Protein AF-0000000080570170 (afdb_homodimer)

Radius of gyration: 19.27 Å; Cα contacts (8 Å, |Δi|>4): 371; chains: 2; bounding box: 50×51×36 Å

Solvent-accessible surface area (backbone atoms only — not comparable to full-atom values): 14318 Å² total; per-residue (Å²): 107,82,50,56,67,69,57,45,50,48,48,37,53,50,31,13,45,25,52,29,48,20,51,46,26,41,54,49,14,50,51,31,44,73,72,68,37,54,72,62,12,53,55,32,39,49,50,14,54,51,29,44,51,53,28,48,54,41,42,52,50,27,46,61,26,68,42,78,67,51,86,82,54,65,52,88,75,68,81,44,90,47,71,67,46,35,41,50,35,52,37,52,49,41,52,50,50,47,53,53,45,54,53,48,34,52,51,23,52,76,68,65,36,58,69,62,26,53,57,46,49,53,52,42,48,46,41,53,69,43,52,34,45,53,37,59,71,64,60,104,109,82,49,55,66,68,58,47,52,51,48,36,52,51,30,12,45,26,53,29,48,20,50,47,26,40,54,50,13,50,50,30,43,73,71,67,38,56,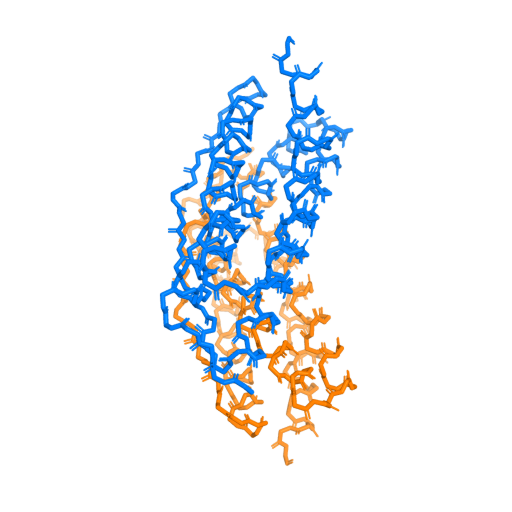71,62,13,53,55,32,40,50,50,13,53,50,29,45,51,53,27,48,53,42,41,49,52,28,44,62,26,70,42,79,68,52,85,82,53,64,50,88,74,67,82,44,92,47,74,67,46,34,39,50,34,52,37,53,49,41,53,50,49,48,53,53,44,53,54,45,34,51,52,23,54,76,68,67,36,57,69,62,26,52,57,46,49,54,52,44,48,47,43,53,69,44,54,33,44,53,36,59,72,62,61,106

Sequence (280 aa):
MKGDKKIIDILNDLLAGELSATDQYLIHGEMYADMGLSVISERILHESLHEREHARALIQRILFLEGKPNLAKRDALNIGKDVKSMLESDLALEYTVVKHLKKAIEACEQAQDFVSREMLLVQLDDTEMDHAYWLENNSAMKGDKKIIDILNDLLAGELSATDQYLIHGEMYADMGLSVISERILHESLHEREHARALIQRILFLEGKPNLAKRDALNIGKDVKSMLESDLALEYTVVKHLKKAIEACEQAQDFVSREMLLVQLDDTEMDHAYWLENNSA

Organism: Ricinus communis (NCBI:txid3988)

InterPro domains:
  IPR002024 Bacterioferritin [PIRSF002560] (1-138)
  IPR002024 Bacterioferritin [PR00601] (3-22)
  IPR002024 Bacterioferritin [PR00601] (23-43)
  IPR002024 Bacterioferritin [PR00601] (44-64)
  IPR002024 Bacterioferritin [PR00601] (65-85)
  IPR002024 Bacterioferritin [PR00601] (86-106)
  IPR002024 Bacterioferritin [PR00601] (107-127)
  IPR002024 Bacterioferritin [PR00601] (129-140)
  IPR002024 Bacterioferritin [TIGR00754] (1-138)
  IPR002024 Bacterioferritin [cd00907] (2-137)
  IPR008331 Ferritin/DPS domain [PF00210] (8-137)
  IPR009040 Ferritin-like diiron domain [PS50905] (1-140)
  IPR009078 Ferritin-like superfamily [SSF47240] (1-137)
  IPR012347 Ferritin-like [G3DSA:1.20.1260.10] (1-140)

Foldseek 3Di:
DADDPVLLVLLLVLLQLLLLLLVLLQVVLVVCVVVVNPVVSVLSNVVSVVSVVLNVVSCVVSVVNVHDRDPPHHDDHDHDDDPLSSLVSSLVSLVVSLVSLVVSLVVCVVVVVVVVNVSSVVVNCCSVVPRNVVSVVPSD/DADDPVLLVLLLVLLQLLLLLLVLLQVVLVVCVVVVNPVVSVLSNVVSVVSVVLNVLSCVVSVVNVHDRDPPHHDDHDHDDDPLSSLVSQLVSLVVSLVSLVVSLVVCVVVVVVVVNVSSVVVNCCSVVPRNVVSVVVSD

Structure (mmCIF, N/CA/C/O backbone):
data_AF-0000000080570170-model_v1
#
loop_
_entity.id
_entity.type
_entity.pdbx_description
1 polymer 'Bact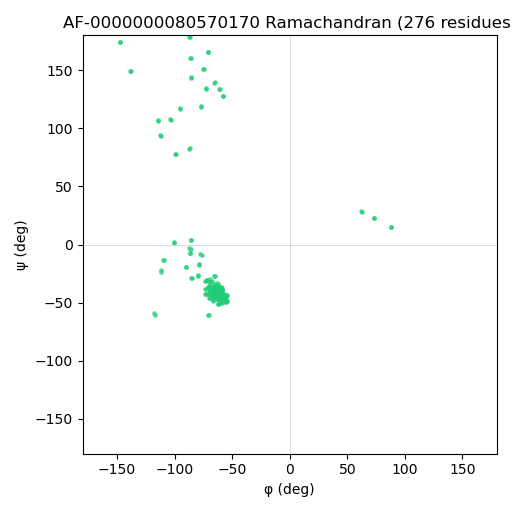erial ferritin'
#
loop_
_atom_site.group_PDB
_atom_site.id
_atom_site.type_symbol
_atom_site.label_atom_id
_atom_site.label_alt_id
_atom_site.label_comp_id
_atom_site.label_asym_id
_atom_site.label_entity_id
_atom_site.label_seq_id
_atom_site.pdbx_PDB_ins_code
_atom_site.Cartn_x
_atom_site.Cartn_y
_atom_site.Cartn_z
_atom_site.occupancy
_atom_site.B_iso_or_equiv
_atom_site.auth_seq_id
_atom_site.auth_comp_id
_atom_site.auth_asym_id
_atom_site.auth_atom_id
_atom_site.pdbx_PDB_model_num
ATOM 1 N N . MET A 1 1 ? 2.271 -25.75 -11.812 1 73.19 1 MET A N 1
ATOM 2 C CA . MET A 1 1 ? 3.576 -26.234 -11.359 1 73.19 1 MET A CA 1
ATOM 3 C C . MET A 1 1 ? 3.818 -25.844 -9.906 1 73.19 1 MET A C 1
ATOM 5 O O . MET A 1 1 ? 3.586 -24.688 -9.516 1 73.19 1 MET A O 1
ATOM 9 N N . LYS A 1 2 ? 4.062 -26.766 -9.039 1 86.5 2 LYS A N 1
ATOM 10 C CA . LYS A 1 2 ? 4.266 -26.516 -7.613 1 86.5 2 LYS A CA 1
ATOM 11 C C . LYS A 1 2 ? 5.66 -25.953 -7.352 1 86.5 2 LYS A C 1
ATOM 13 O O . LYS A 1 2 ? 6.66 -26.531 -7.766 1 86.5 2 LYS A O 1
ATOM 18 N N . GLY A 1 3 ? 5.613 -24.75 -6.812 1 87.25 3 GLY A N 1
ATOM 19 C CA . GLY A 1 3 ? 6.883 -24.094 -6.559 1 87.25 3 GLY A CA 1
ATOM 20 C C . GLY A 1 3 ? 7.621 -24.656 -5.363 1 87.25 3 GLY A C 1
ATOM 21 O O . GLY A 1 3 ? 7.023 -25.328 -4.523 1 87.25 3 GLY A O 1
ATOM 22 N N . ASP A 1 4 ? 8.898 -24.562 -5.414 1 94.12 4 ASP A N 1
ATOM 23 C CA . ASP A 1 4 ? 9.758 -24.875 -4.281 1 94.12 4 ASP A CA 1
ATOM 24 C C . ASP A 1 4 ? 9.406 -24.016 -3.068 1 94.12 4 ASP A C 1
ATOM 26 O O . ASP A 1 4 ? 9.32 -22.781 -3.174 1 94.12 4 ASP A O 1
ATOM 30 N N . LYS A 1 5 ? 9.188 -24.672 -1.948 1 96.19 5 LYS A N 1
ATOM 31 C CA . LYS A 1 5 ? 8.758 -23.984 -0.741 1 96.19 5 LYS A CA 1
ATOM 32 C C . LYS A 1 5 ? 9.773 -22.906 -0.327 1 96.19 5 LYS A C 1
ATOM 34 O O . LYS A 1 5 ? 9.391 -21.828 0.114 1 96.19 5 LYS A O 1
ATOM 39 N N . LYS A 1 6 ? 10.945 -23.266 -0.489 1 97.44 6 LYS A N 1
ATOM 40 C CA . LYS A 1 6 ? 12.008 -22.328 -0.118 1 97.44 6 LYS A CA 1
ATOM 41 C C . LYS A 1 6 ? 11.961 -21.078 -0.985 1 97.44 6 LYS A C 1
ATOM 43 O O . LYS A 1 6 ? 12.156 -19.969 -0.489 1 97.44 6 LYS A O 1
ATOM 48 N N . ILE A 1 7 ? 11.695 -21.25 -2.246 1 97.94 7 ILE A N 1
ATOM 49 C CA . ILE A 1 7 ? 11.617 -20.125 -3.172 1 97.94 7 ILE A CA 1
ATOM 50 C C . ILE A 1 7 ? 10.391 -19.281 -2.852 1 97.94 7 ILE A C 1
ATOM 52 O O . ILE A 1 7 ? 10.469 -18.047 -2.83 1 97.94 7 ILE A O 1
ATOM 56 N N . ILE A 1 8 ? 9.312 -19.922 -2.533 1 98.38 8 ILE A N 1
ATOM 57 C CA . ILE A 1 8 ? 8.086 -19.203 -2.197 1 98.38 8 ILE A CA 1
ATOM 58 C C . ILE A 1 8 ? 8.312 -18.359 -0.95 1 98.38 8 ILE A C 1
ATOM 60 O O . ILE A 1 8 ? 7.875 -17.203 -0.886 1 98.38 8 ILE A O 1
ATOM 64 N N . ASP A 1 9 ? 9.047 -18.922 -0.029 1 98.5 9 ASP A N 1
ATOM 65 C CA . ASP A 1 9 ? 9.359 -18.172 1.188 1 98.5 9 ASP A CA 1
ATOM 66 C C . ASP A 1 9 ? 10.227 -16.953 0.88 1 98.5 9 ASP A C 1
ATOM 68 O O . ASP A 1 9 ? 10.016 -15.875 1.433 1 98.5 9 ASP A O 1
ATOM 72 N N . ILE A 1 10 ? 11.156 -17.125 0.034 1 98.62 10 ILE A N 1
ATOM 73 C CA . ILE A 1 10 ? 12.055 -16.047 -0.369 1 98.62 10 ILE A CA 1
ATOM 74 C C . ILE A 1 10 ? 11.258 -14.953 -1.074 1 98.62 10 ILE A C 1
ATOM 76 O O . ILE A 1 10 ? 11.445 -13.766 -0.803 1 98.62 10 ILE A O 1
ATOM 80 N N . LEU A 1 11 ? 10.352 -15.328 -1.943 1 98.75 11 LEU A N 1
ATOM 81 C CA . LEU A 1 11 ? 9.523 -14.359 -2.656 1 98.75 11 LEU A CA 1
ATOM 82 C C . LEU A 1 11 ? 8.609 -13.609 -1.691 1 98.75 11 LEU A C 1
ATOM 84 O O . LEU A 1 11 ? 8.398 -12.398 -1.847 1 98.75 11 LEU A O 1
ATOM 88 N N . ASN A 1 12 ? 8.141 -14.297 -0.685 1 98.81 12 ASN A N 1
ATOM 89 C CA . ASN A 1 12 ? 7.305 -13.633 0.311 1 98.81 12 ASN A CA 1
ATOM 90 C C . ASN A 1 12 ? 8.109 -12.648 1.153 1 98.81 12 ASN A C 1
ATOM 92 O O . ASN A 1 12 ? 7.59 -11.609 1.564 1 98.81 12 ASN A O 1
ATOM 96 N N . ASP A 1 13 ? 9.375 -12.945 1.386 1 98.69 13 ASP A N 1
ATOM 97 C CA . ASP A 1 13 ? 10.242 -12 2.076 1 98.69 13 ASP A CA 1
ATOM 98 C C . ASP A 1 13 ? 10.453 -10.734 1.246 1 98.69 13 ASP A C 1
ATOM 100 O O . ASP A 1 13 ? 10.422 -9.625 1.779 1 98.69 13 ASP A O 1
ATOM 104 N N . LEU A 1 14 ? 10.633 -10.914 -0.006 1 98.81 14 LEU A N 1
ATOM 105 C CA . LEU A 1 14 ? 10.766 -9.766 -0.901 1 98.81 14 LEU A CA 1
ATOM 106 C C . LEU A 1 14 ? 9.469 -8.961 -0.949 1 98.81 14 LEU A C 1
ATOM 108 O O . LEU A 1 14 ? 9.5 -7.73 -0.987 1 98.81 14 LEU A O 1
ATOM 112 N N . LEU A 1 15 ? 8.328 -9.695 -0.957 1 98.81 15 LEU A N 1
ATOM 113 C CA . LEU A 1 15 ? 7.023 -9.039 -0.973 1 98.81 15 LEU A CA 1
ATOM 114 C C . LEU A 1 15 ? 6.855 -8.133 0.239 1 98.81 15 LEU A C 1
ATOM 116 O O . LEU A 1 15 ? 6.453 -6.973 0.1 1 98.81 15 LEU A O 1
ATOM 120 N N . ALA A 1 16 ? 7.25 -8.633 1.364 1 98.5 16 ALA A N 1
ATOM 121 C CA . ALA A 1 16 ? 7.184 -7.832 2.582 1 98.5 16 ALA A CA 1
ATOM 122 C C . ALA A 1 16 ? 8.031 -6.57 2.453 1 98.5 16 ALA A C 1
ATOM 124 O O . ALA A 1 16 ? 7.609 -5.484 2.857 1 98.5 16 ALA A O 1
ATOM 125 N N . GLY A 1 17 ? 9.172 -6.742 1.893 1 98.06 17 GLY A N 1
ATOM 126 C CA . GLY A 1 17 ? 10.055 -5.609 1.667 1 98.06 17 GLY A CA 1
ATOM 127 C C . GLY A 1 17 ? 9.461 -4.566 0.735 1 98.06 17 GLY A C 1
ATOM 128 O O . GLY A 1 17 ? 9.523 -3.369 1.013 1 98.06 17 GLY A O 1
ATOM 129 N N . GLU A 1 18 ? 8.875 -5.035 -0.332 1 98.69 18 GLU A N 1
ATOM 130 C CA . GLU A 1 18 ? 8.305 -4.113 -1.309 1 98.69 18 GLU A CA 1
ATOM 131 C C . GLU A 1 18 ? 7.078 -3.4 -0.742 1 98.69 18 GLU A C 1
ATOM 133 O O . GLU A 1 18 ? 6.867 -2.215 -1.005 1 98.69 18 GLU A O 1
ATOM 138 N N . LEU A 1 19 ? 6.254 -4.117 -0.034 1 98.56 19 LEU A N 1
ATOM 139 C CA . LEU A 1 19 ? 5.102 -3.492 0.609 1 98.56 19 LEU A CA 1
ATOM 140 C C . LEU A 1 19 ? 5.551 -2.424 1.601 1 98.56 19 LEU A C 1
ATOM 142 O O . LEU A 1 19 ? 4.965 -1.339 1.655 1 98.56 19 LEU A O 1
ATOM 146 N N . SER A 1 20 ? 6.602 -2.666 2.316 1 98.31 20 SER A N 1
ATOM 147 C CA . SER A 1 20 ? 7.156 -1.696 3.256 1 98.31 20 SER A CA 1
ATOM 148 C C . SER A 1 20 ? 7.758 -0.5 2.525 1 98.31 20 SER A C 1
ATOM 150 O O . SER A 1 20 ? 7.609 0.642 2.967 1 98.31 20 SER A O 1
ATOM 152 N N . ALA A 1 21 ? 8.438 -0.817 1.457 1 98.38 21 ALA A N 1
ATOM 153 C CA . ALA A 1 21 ? 8.992 0.265 0.644 1 98.38 21 ALA A CA 1
ATOM 154 C C . ALA A 1 21 ? 7.879 1.169 0.113 1 98.38 21 ALA A C 1
ATOM 156 O O . ALA A 1 21 ? 8.008 2.396 0.126 1 98.38 21 ALA A O 1
ATOM 157 N N . THR A 1 22 ? 6.793 0.559 -0.335 1 98.62 22 THR A N 1
ATOM 158 C CA . THR A 1 22 ? 5.629 1.306 -0.795 1 98.62 22 THR A CA 1
ATOM 159 C C . THR A 1 22 ? 5.129 2.254 0.293 1 98.62 22 THR A C 1
ATOM 161 O O . THR A 1 22 ? 4.895 3.436 0.034 1 98.62 22 THR A O 1
ATOM 164 N N . ASP A 1 23 ? 5.062 1.788 1.48 1 98.69 23 ASP A N 1
ATOM 165 C CA . ASP A 1 23 ? 4.547 2.566 2.602 1 98.69 23 ASP A CA 1
ATOM 166 C C . ASP A 1 23 ? 5.52 3.678 2.994 1 98.69 23 ASP A C 1
ATOM 168 O O . ASP A 1 23 ? 5.102 4.801 3.281 1 98.69 23 ASP A O 1
ATOM 172 N N . GLN A 1 24 ? 6.797 3.396 3.037 1 98.75 24 GLN A N 1
ATOM 173 C CA . GLN A 1 24 ? 7.793 4.387 3.43 1 98.75 24 GLN A CA 1
ATOM 174 C C . GLN A 1 24 ? 7.836 5.547 2.436 1 98.75 24 GLN A C 1
ATOM 176 O O . GLN A 1 24 ? 7.875 6.711 2.834 1 98.75 24 GLN A O 1
ATOM 181 N N . TYR A 1 25 ? 7.793 5.164 1.153 1 98.75 25 TYR A N 1
ATOM 182 C CA . TYR A 1 25 ? 7.75 6.203 0.127 1 98.75 25 TYR A CA 1
ATOM 183 C C . TYR A 1 25 ? 6.465 7.016 0.223 1 98.75 25 TYR A C 1
ATOM 185 O O . TYR A 1 25 ? 6.473 8.227 0.011 1 98.75 25 TYR A O 1
ATOM 193 N N . LEU A 1 26 ? 5.418 6.348 0.526 1 98.88 26 LEU A N 1
ATOM 194 C CA . LEU A 1 26 ? 4.129 7.027 0.63 1 98.88 26 LEU A CA 1
ATOM 195 C C . LEU A 1 26 ? 4.164 8.094 1.721 1 98.88 26 LEU A C 1
ATOM 197 O O . LEU A 1 26 ? 3.834 9.25 1.469 1 98.88 26 LEU A O 1
ATOM 201 N N . ILE A 1 27 ? 4.617 7.734 2.867 1 98.81 27 ILE A N 1
ATOM 202 C CA . ILE A 1 27 ? 4.602 8.68 3.979 1 98.81 27 ILE A CA 1
ATOM 203 C C . ILE A 1 27 ? 5.617 9.789 3.727 1 98.81 27 ILE A C 1
ATOM 205 O O . ILE A 1 27 ? 5.332 10.969 3.955 1 98.81 27 ILE A O 1
ATOM 209 N N . HIS A 1 28 ? 6.793 9.484 3.201 1 98.88 28 HIS A N 1
ATOM 210 C CA . HIS A 1 28 ? 7.773 10.516 2.889 1 98.88 28 HIS A CA 1
ATOM 211 C C . HIS A 1 28 ? 7.254 11.461 1.807 1 98.88 28 HIS A C 1
ATOM 213 O O . HIS A 1 28 ? 7.438 12.672 1.896 1 98.88 28 HIS A O 1
ATOM 219 N N . GLY A 1 29 ? 6.641 10.844 0.792 1 98.75 29 GLY A N 1
ATOM 220 C CA . GLY A 1 29 ? 6.055 11.68 -0.243 1 98.75 29 GLY A CA 1
ATOM 221 C C . GLY A 1 29 ? 5.074 12.703 0.3 1 98.75 29 GLY A C 1
ATOM 222 O O . GLY A 1 29 ? 5.117 13.875 -0.08 1 98.75 29 GLY A O 1
ATOM 223 N N . GLU A 1 30 ? 4.25 12.281 1.205 1 98.88 30 GLU A N 1
ATOM 224 C CA . GLU A 1 30 ? 3.246 13.172 1.782 1 98.88 30 GLU A CA 1
ATOM 225 C C . GLU A 1 30 ? 3.883 14.172 2.736 1 98.88 30 GLU A C 1
ATOM 227 O O . GLU A 1 30 ? 3.422 15.312 2.85 1 98.88 30 GLU A O 1
ATOM 232 N N . MET A 1 31 ? 4.941 13.734 3.361 1 98.75 31 MET A N 1
ATOM 233 C CA . MET A 1 31 ? 5.672 14.656 4.227 1 98.75 31 MET A CA 1
ATOM 234 C C . MET A 1 31 ? 6.328 15.766 3.406 1 98.75 31 MET A C 1
ATOM 236 O O . MET A 1 31 ? 6.281 16.938 3.785 1 98.75 31 MET A O 1
ATOM 240 N N . TYR A 1 32 ? 6.93 15.391 2.254 1 98.75 32 TYR A N 1
ATOM 241 C CA . TYR A 1 32 ? 7.48 16.406 1.359 1 98.75 32 TYR A CA 1
ATOM 242 C C . TYR A 1 32 ? 6.402 17.391 0.924 1 98.75 32 TYR A C 1
ATOM 244 O O . TYR A 1 32 ? 6.641 18.609 0.888 1 98.75 32 TYR A O 1
ATOM 252 N N . ALA A 1 33 ? 5.277 16.875 0.577 1 98.56 33 ALA A N 1
ATOM 253 C CA . ALA A 1 33 ? 4.164 17.734 0.17 1 98.56 33 ALA A CA 1
ATOM 254 C C . ALA A 1 33 ? 3.777 18.688 1.287 1 98.56 33 ALA A C 1
ATOM 256 O O . ALA A 1 33 ? 3.549 19.875 1.039 1 98.56 33 ALA A O 1
ATOM 257 N N . ASP A 1 34 ? 3.773 18.156 2.477 1 97.88 34 ASP A N 1
ATOM 258 C CA . ASP A 1 34 ? 3.412 18.953 3.645 1 97.88 34 ASP A CA 1
ATOM 259 C C . ASP A 1 34 ? 4.426 20.078 3.879 1 97.88 34 ASP A C 1
ATOM 261 O O . ASP A 1 34 ? 4.078 21.141 4.402 1 97.88 34 ASP A O 1
ATOM 265 N N . MET A 1 35 ? 5.629 19.875 3.443 1 97.75 35 MET A N 1
ATOM 266 C CA . MET A 1 35 ? 6.707 20.844 3.594 1 97.75 35 MET A CA 1
ATOM 267 C C . MET A 1 35 ? 6.703 21.844 2.443 1 97.75 35 MET A C 1
ATOM 269 O O . MET A 1 35 ? 7.516 22.766 2.418 1 97.75 35 MET A O 1
ATOM 273 N N . GLY A 1 36 ? 5.855 21.594 1.427 1 98 36 GLY A N 1
ATOM 274 C CA . GLY A 1 36 ? 5.777 22.484 0.28 1 98 36 GLY A CA 1
ATOM 275 C C . GLY A 1 36 ? 6.77 22.141 -0.814 1 98 36 GLY A C 1
ATOM 276 O O . GLY A 1 36 ? 7.016 22.938 -1.716 1 98 36 GLY A O 1
ATOM 277 N N . LEU A 1 37 ? 7.34 20.953 -0.75 1 98.12 37 LEU A N 1
ATOM 278 C CA . LEU A 1 37 ? 8.328 20.5 -1.728 1 98.12 37 LEU A CA 1
ATOM 279 C C . LEU A 1 37 ? 7.676 19.594 -2.771 1 98.12 37 LEU A C 1
ATOM 281 O O . LEU A 1 37 ? 7.879 18.375 -2.756 1 98.12 37 LEU A O 1
ATOM 285 N N . SER A 1 38 ? 6.973 20.156 -3.723 1 97.88 38 SER A N 1
ATOM 286 C CA . SER A 1 38 ? 6.07 19.453 -4.625 1 97.88 38 SER A CA 1
ATOM 287 C C . SER A 1 38 ? 6.848 18.578 -5.617 1 97.88 38 SER A C 1
ATOM 289 O O . SER A 1 38 ? 6.414 17.484 -5.957 1 97.88 38 SER A O 1
ATOM 291 N N . VAL A 1 39 ? 7.973 19.062 -6.07 1 97.5 39 VAL A N 1
ATOM 292 C CA . VAL A 1 39 ? 8.727 18.344 -7.09 1 97.5 39 VAL A CA 1
ATOM 293 C C . VAL A 1 39 ? 9.25 17.031 -6.512 1 97.5 39 VAL A C 1
ATOM 295 O O . VAL A 1 39 ? 9.062 15.969 -7.105 1 97.5 39 VAL A O 1
ATOM 298 N N . ILE A 1 40 ? 9.875 17.094 -5.312 1 97.81 40 ILE A N 1
ATOM 299 C CA . ILE A 1 40 ? 10.398 15.883 -4.699 1 97.81 40 ILE A CA 1
ATOM 300 C C . ILE A 1 40 ? 9.242 14.992 -4.234 1 97.81 40 ILE A C 1
ATOM 302 O O . ILE A 1 40 ? 9.32 13.766 -4.316 1 97.81 40 ILE A O 1
ATOM 306 N N . SER A 1 41 ? 8.18 15.578 -3.766 1 98.5 41 SER A N 1
ATOM 307 C CA . SER A 1 41 ? 6.992 14.836 -3.371 1 98.5 41 SER A CA 1
ATOM 308 C C . SER A 1 41 ? 6.477 13.977 -4.52 1 98.5 41 SER A C 1
ATOM 310 O O . SER A 1 41 ? 6.23 12.773 -4.344 1 98.5 41 SER A O 1
ATOM 312 N N . GLU A 1 42 ? 6.332 14.555 -5.66 1 98.31 42 GLU A N 1
ATOM 313 C CA . GLU A 1 42 ? 5.824 13.852 -6.832 1 98.31 42 GLU A CA 1
ATOM 314 C C . GLU A 1 42 ? 6.727 12.68 -7.207 1 98.31 42 GLU A C 1
ATOM 316 O O . GLU A 1 42 ? 6.242 11.594 -7.52 1 98.31 42 GLU A O 1
ATOM 321 N N . ARG A 1 43 ? 7.988 12.945 -7.176 1 97.75 43 ARG A N 1
ATOM 322 C CA . ARG A 1 43 ? 8.961 11.898 -7.484 1 97.75 43 ARG A CA 1
ATOM 323 C C . ARG A 1 43 ? 8.844 10.734 -6.508 1 97.75 43 ARG A C 1
ATOM 325 O O . ARG A 1 43 ? 8.805 9.57 -6.922 1 97.75 43 ARG A O 1
ATOM 332 N N . ILE A 1 44 ? 8.727 11.062 -5.211 1 98.44 44 ILE A N 1
ATOM 333 C CA . ILE A 1 44 ? 8.727 10.047 -4.164 1 98.44 44 ILE A CA 1
ATOM 334 C C . ILE A 1 44 ? 7.398 9.289 -4.184 1 98.44 44 ILE A C 1
ATOM 336 O O . ILE A 1 44 ? 7.375 8.07 -3.994 1 98.44 44 ILE A O 1
ATOM 340 N N . LEU A 1 45 ? 6.316 9.93 -4.422 1 98.56 45 LEU A N 1
ATOM 341 C CA . LEU A 1 45 ? 5.027 9.266 -4.547 1 98.56 45 LEU A CA 1
ATOM 342 C C . LEU A 1 45 ? 5.004 8.352 -5.766 1 98.56 45 LEU A C 1
ATOM 344 O O . LEU A 1 45 ? 4.387 7.281 -5.738 1 98.56 45 LEU A O 1
ATOM 348 N N . HIS A 1 46 ? 5.648 8.766 -6.816 1 98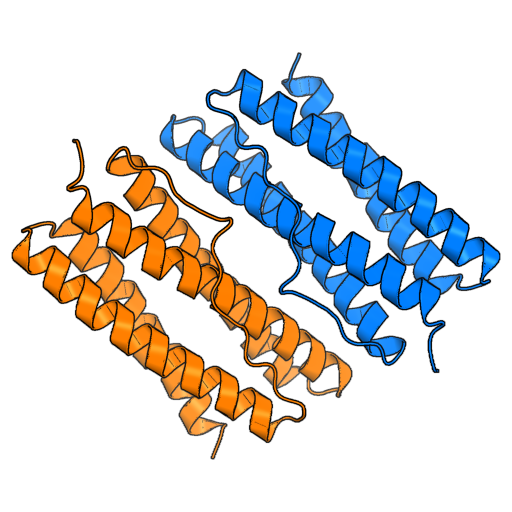.06 46 HIS A N 1
ATOM 349 C CA . HIS A 1 46 ? 5.812 7.906 -7.984 1 98.06 46 HIS A CA 1
ATOM 350 C C . HIS A 1 46 ? 6.59 6.641 -7.637 1 98.06 46 HIS A C 1
ATOM 352 O O . HIS A 1 46 ? 6.234 5.547 -8.086 1 98.06 46 HIS A O 1
ATOM 358 N N . GLU A 1 47 ? 7.664 6.809 -6.855 1 97.75 47 GLU A N 1
ATOM 359 C CA . GLU A 1 47 ? 8.438 5.645 -6.426 1 97.75 47 GLU A CA 1
ATOM 360 C C . GLU A 1 47 ? 7.586 4.691 -5.598 1 97.75 47 GLU A C 1
ATOM 362 O O . GLU A 1 47 ? 7.75 3.471 -5.684 1 97.75 47 GLU A O 1
ATOM 367 N N . SER A 1 48 ? 6.715 5.191 -4.789 1 98.56 48 SER A N 1
ATOM 368 C CA . SER A 1 48 ? 5.789 4.379 -4.008 1 98.56 48 SER A CA 1
ATOM 369 C C . SER A 1 48 ? 4.926 3.498 -4.906 1 98.56 48 SER A C 1
ATOM 371 O O . SER A 1 48 ? 4.77 2.303 -4.648 1 98.56 48 SER A O 1
ATOM 373 N N . LEU A 1 49 ? 4.414 4.047 -5.969 1 98.06 49 LEU A N 1
ATOM 374 C CA . LEU A 1 49 ? 3.588 3.305 -6.914 1 98.06 49 LEU A CA 1
ATOM 375 C C . LEU A 1 49 ? 4.418 2.275 -7.672 1 98.06 49 LEU A C 1
ATOM 377 O O . LEU A 1 49 ? 3.943 1.174 -7.957 1 98.06 49 LEU A O 1
ATOM 381 N N . HIS A 1 50 ? 5.578 2.643 -7.953 1 97.94 50 HIS A N 1
ATOM 382 C CA . HIS A 1 50 ? 6.453 1.711 -8.656 1 97.94 50 HIS A CA 1
ATOM 383 C C . HIS A 1 50 ? 6.785 0.503 -7.789 1 97.94 50 HIS A C 1
ATOM 385 O O . HIS A 1 50 ? 6.832 -0.627 -8.281 1 97.94 50 HIS A O 1
ATOM 391 N N . GLU A 1 51 ? 7.047 0.73 -6.512 1 98.31 51 GLU A N 1
ATOM 392 C CA . GLU A 1 51 ? 7.27 -0.388 -5.602 1 98.31 51 GLU A CA 1
ATOM 393 C C . GLU A 1 51 ? 6.031 -1.275 -5.504 1 98.31 51 GLU A C 1
ATOM 395 O O . GLU A 1 51 ? 6.145 -2.49 -5.328 1 98.31 51 GLU A O 1
ATOM 400 N N . ARG A 1 52 ? 4.875 -0.675 -5.559 1 98.38 52 ARG A N 1
ATOM 401 C CA . ARG A 1 52 ? 3.635 -1.44 -5.57 1 98.38 52 ARG A CA 1
ATOM 402 C C . ARG A 1 52 ? 3.568 -2.361 -6.781 1 98.38 52 ARG A C 1
ATOM 404 O O . ARG A 1 52 ? 3.086 -3.492 -6.684 1 98.38 52 ARG A O 1
ATOM 411 N N . GLU A 1 53 ? 4.043 -1.913 -7.906 1 98.25 53 GLU A N 1
ATOM 412 C CA . GLU A 1 53 ? 4.098 -2.76 -9.094 1 98.25 53 GLU A CA 1
ATOM 413 C C . GLU A 1 53 ? 5.027 -3.951 -8.883 1 98.25 53 GLU A C 1
ATOM 415 O O . GLU A 1 53 ? 4.746 -5.055 -9.352 1 98.25 53 GLU A O 1
ATOM 420 N N . HIS A 1 54 ? 6.172 -3.73 -8.227 1 98.56 54 HIS A N 1
ATOM 421 C CA . HIS A 1 54 ? 7.055 -4.836 -7.879 1 98.56 54 HIS A CA 1
ATOM 422 C C . HIS A 1 54 ? 6.355 -5.832 -6.961 1 98.56 54 HIS A C 1
ATOM 424 O O . HIS A 1 54 ? 6.492 -7.047 -7.141 1 98.56 54 HIS A O 1
ATOM 430 N N . ALA A 1 55 ? 5.625 -5.312 -6.055 1 98.75 55 ALA A N 1
ATOM 431 C CA . ALA A 1 55 ? 4.855 -6.172 -5.156 1 98.75 55 ALA A CA 1
ATOM 432 C C . ALA A 1 55 ? 3.846 -7.012 -5.934 1 98.75 55 ALA A C 1
ATOM 434 O O . ALA A 1 55 ? 3.688 -8.203 -5.668 1 98.75 55 ALA A O 1
ATOM 435 N N . ARG A 1 56 ? 3.188 -6.387 -6.906 1 98.81 56 ARG A N 1
ATOM 436 C CA . ARG A 1 56 ? 2.213 -7.113 -7.711 1 98.81 56 ARG A CA 1
ATOM 437 C C . ARG A 1 56 ? 2.873 -8.258 -8.477 1 98.81 56 ARG A C 1
ATOM 439 O O . ARG A 1 56 ? 2.338 -9.367 -8.531 1 98.81 56 ARG A O 1
ATOM 446 N N . ALA A 1 57 ? 4.039 -7.973 -9.039 1 98.75 57 ALA A N 1
ATOM 447 C CA . ALA A 1 57 ? 4.766 -9.008 -9.766 1 98.75 57 ALA A CA 1
ATOM 448 C C . ALA A 1 57 ? 5.109 -10.188 -8.852 1 98.75 57 ALA A C 1
ATOM 450 O O . ALA A 1 57 ? 5.008 -11.344 -9.258 1 98.75 57 ALA A O 1
ATOM 451 N N . LEU A 1 58 ? 5.469 -9.867 -7.668 1 98.88 58 LEU A N 1
ATOM 452 C CA . LEU A 1 58 ? 5.793 -10.906 -6.695 1 98.88 58 LEU A CA 1
ATOM 453 C C . LEU A 1 58 ? 4.555 -11.719 -6.324 1 98.88 58 LEU A C 1
ATOM 455 O O . LEU A 1 58 ? 4.609 -12.945 -6.266 1 98.88 58 LEU A O 1
ATOM 459 N N . ILE A 1 59 ? 3.453 -11.055 -6.078 1 98.88 59 ILE A N 1
ATOM 460 C CA . ILE A 1 59 ? 2.203 -11.727 -5.738 1 98.88 59 ILE A CA 1
ATOM 461 C C . ILE A 1 59 ? 1.8 -12.672 -6.867 1 98.88 59 ILE A C 1
ATOM 463 O O . ILE A 1 59 ? 1.482 -13.836 -6.621 1 98.88 59 ILE A O 1
ATOM 467 N N . GLN A 1 60 ? 1.891 -12.188 -8.086 1 98.69 60 GLN A N 1
ATOM 468 C CA . GLN A 1 60 ? 1.523 -12.977 -9.258 1 98.69 60 GLN A CA 1
ATOM 469 C C . GLN A 1 60 ? 2.395 -14.227 -9.375 1 98.69 60 GLN A C 1
ATOM 471 O O . GLN A 1 60 ? 1.891 -15.32 -9.633 1 98.69 60 GLN A O 1
ATOM 476 N N . ARG A 1 61 ? 3.66 -14.07 -9.148 1 98.75 61 ARG A N 1
ATOM 477 C CA . ARG A 1 61 ? 4.578 -15.195 -9.258 1 98.75 61 ARG A CA 1
ATOM 478 C C . ARG A 1 61 ? 4.312 -16.234 -8.164 1 98.75 61 ARG A C 1
ATOM 480 O O . ARG A 1 61 ? 4.312 -17.438 -8.43 1 98.75 61 ARG A O 1
ATOM 487 N N . ILE A 1 62 ? 4.086 -15.758 -6.957 1 98.69 62 ILE A N 1
ATOM 488 C CA . ILE A 1 62 ? 3.801 -16.641 -5.836 1 98.69 62 ILE A CA 1
ATOM 489 C C . ILE A 1 62 ? 2.527 -17.438 -6.125 1 98.69 62 ILE A C 1
ATOM 491 O O . ILE A 1 62 ? 2.492 -18.656 -5.93 1 98.69 62 ILE A O 1
ATOM 495 N N . LEU A 1 63 ? 1.501 -16.781 -6.637 1 98.44 63 LEU A N 1
ATOM 496 C CA . LEU A 1 63 ? 0.253 -17.453 -6.98 1 98.44 63 LEU A CA 1
ATOM 497 C C . LEU A 1 63 ? 0.477 -18.484 -8.086 1 98.44 63 LEU A C 1
ATOM 499 O O . LEU A 1 63 ? -0.017 -19.609 -8.008 1 98.44 63 LEU A O 1
ATOM 503 N N . PHE A 1 64 ? 1.267 -18.141 -9.07 1 98 64 PHE A N 1
ATOM 504 C CA . PHE A 1 64 ? 1.568 -19.047 -10.18 1 98 64 PHE A CA 1
ATOM 505 C C . PHE A 1 64 ? 2.219 -20.328 -9.68 1 98 64 PHE A C 1
ATOM 507 O O . PHE A 1 64 ? 1.933 -21.406 -10.188 1 98 64 PHE A O 1
ATOM 514 N N . LEU A 1 65 ? 3.035 -20.156 -8.688 1 97.69 65 LEU A N 1
ATOM 515 C CA . LEU A 1 65 ? 3.775 -21.281 -8.125 1 97.69 65 LEU A CA 1
ATOM 516 C C . LEU A 1 65 ? 2.943 -22 -7.078 1 97.69 65 LEU A C 1
ATOM 518 O O . LEU A 1 65 ? 3.465 -22.828 -6.328 1 97.69 65 LEU A O 1
ATOM 522 N N . GLU A 1 66 ? 1.71 -21.609 -6.879 1 97.5 66 GLU A N 1
ATOM 523 C CA . GLU A 1 66 ? 0.718 -22.219 -5.996 1 97.5 66 GLU A CA 1
ATOM 524 C C . GLU A 1 66 ? 1.042 -21.938 -4.531 1 97.5 66 GLU A C 1
ATOM 526 O O . GLU A 1 66 ? 0.712 -22.75 -3.656 1 97.5 66 GLU A O 1
ATOM 531 N N . GLY A 1 67 ? 1.826 -20.844 -4.379 1 97.75 67 GLY A N 1
ATOM 532 C CA . GLY A 1 67 ? 2.051 -20.359 -3.027 1 97.75 67 GLY A CA 1
ATOM 533 C C . GLY A 1 67 ? 0.977 -19.391 -2.551 1 97.75 67 GLY A C 1
ATOM 534 O O . GLY A 1 67 ? 0.024 -19.109 -3.281 1 97.75 67 GLY A O 1
ATOM 535 N N . LYS A 1 68 ? 1.156 -18.969 -1.321 1 97.5 68 LYS A N 1
ATOM 536 C CA . LYS A 1 68 ? 0.258 -18 -0.711 1 97.5 68 LYS A CA 1
ATOM 537 C C . LYS A 1 68 ? 0.985 -16.688 -0.421 1 97.5 68 LYS A C 1
ATOM 539 O O . LYS A 1 68 ? 1.811 -16.625 0.491 1 97.5 68 LYS A O 1
ATOM 544 N N . PRO A 1 69 ? 0.66 -15.688 -1.233 1 98.62 69 PRO A N 1
ATOM 545 C CA . PRO A 1 69 ? 1.272 -14.398 -0.903 1 98.62 69 PRO A CA 1
ATOM 546 C C . PRO A 1 69 ? 0.873 -13.891 0.48 1 98.62 69 PRO A C 1
ATOM 548 O O . PRO A 1 69 ? -0.304 -13.945 0.846 1 98.62 69 PRO A O 1
ATOM 551 N N . ASN A 1 70 ? 1.805 -13.43 1.258 1 98.31 70 ASN A N 1
ATOM 552 C CA . ASN A 1 70 ? 1.562 -12.867 2.584 1 98.31 70 ASN A CA 1
ATOM 553 C C . ASN A 1 70 ? 1.644 -11.344 2.572 1 98.31 70 ASN A C 1
ATOM 555 O O . ASN A 1 70 ? 2.738 -10.781 2.539 1 98.31 70 ASN A O 1
ATOM 559 N N . LEU A 1 71 ? 0.519 -10.648 2.691 1 98.25 71 LEU A N 1
ATOM 560 C CA . LEU A 1 71 ? 0.528 -9.188 2.656 1 98.25 71 LEU A CA 1
ATOM 561 C C . LEU A 1 71 ? 0.445 -8.609 4.062 1 98.25 71 LEU A C 1
ATOM 563 O O . LEU A 1 71 ? 0.435 -7.387 4.238 1 98.25 71 LEU A O 1
ATOM 567 N N . ALA A 1 72 ? 0.424 -9.469 5.059 1 95.62 72 ALA A N 1
ATOM 568 C CA . ALA A 1 72 ? 0.381 -9 6.441 1 95.62 72 ALA A CA 1
ATOM 569 C C . ALA A 1 72 ? 1.784 -8.711 6.965 1 95.62 72 ALA A C 1
ATOM 571 O O . ALA A 1 72 ? 1.957 -7.898 7.879 1 95.62 72 ALA A O 1
ATOM 572 N N . LYS A 1 73 ? 2.723 -9.414 6.434 1 95.81 73 LYS A N 1
ATOM 573 C CA . LYS A 1 73 ? 4.105 -9.242 6.863 1 95.81 73 LYS A CA 1
ATOM 574 C C . LYS A 1 73 ? 4.684 -7.93 6.34 1 95.81 73 LYS A C 1
ATOM 576 O O . LYS A 1 73 ? 4.504 -7.59 5.168 1 95.81 73 LYS A O 1
ATOM 581 N N . ARG A 1 74 ? 5.355 -7.18 7.227 1 96.5 74 ARG A N 1
ATOM 582 C CA . ARG A 1 74 ? 6.016 -5.922 6.887 1 96.5 74 ARG A CA 1
ATOM 583 C C . ARG A 1 74 ? 7.379 -5.82 7.562 1 96.5 74 ARG A C 1
ATOM 585 O O . ARG A 1 74 ? 7.57 -6.332 8.664 1 96.5 74 ARG A O 1
ATOM 592 N N . ASP A 1 75 ? 8.219 -5.152 6.898 1 96.31 75 ASP A N 1
ATOM 593 C CA . ASP A 1 75 ? 9.445 -4.695 7.551 1 96.31 75 ASP A CA 1
ATOM 594 C C . ASP A 1 75 ? 9.227 -3.363 8.258 1 96.31 75 ASP A C 1
ATOM 596 O O . ASP A 1 75 ? 8.266 -2.65 7.969 1 96.31 75 ASP A O 1
ATOM 600 N N . ALA A 1 76 ? 10.133 -3.133 9.164 1 96.44 76 ALA A N 1
ATOM 601 C CA . ALA A 1 76 ? 10.047 -1.858 9.867 1 96.44 76 ALA A CA 1
ATOM 602 C C . ALA A 1 76 ? 10.281 -0.686 8.922 1 96.44 76 ALA A C 1
ATOM 604 O O . ALA A 1 76 ? 11.148 -0.751 8.047 1 96.44 76 ALA A O 1
ATOM 605 N N . LEU A 1 77 ? 9.484 0.371 9.117 1 97.88 77 LEU A N 1
ATOM 606 C CA . LEU A 1 77 ? 9.688 1.602 8.359 1 97.88 77 LEU A CA 1
ATOM 607 C C . LEU A 1 77 ? 10.719 2.494 9.047 1 97.88 77 LEU A C 1
ATOM 609 O O . LEU A 1 77 ? 10.797 2.523 10.273 1 97.88 77 LEU A O 1
ATOM 613 N N . ASN A 1 78 ? 11.5 3.156 8.297 1 98.12 78 ASN A N 1
ATOM 614 C CA . ASN A 1 78 ? 12.414 4.184 8.781 1 98.12 78 ASN A CA 1
ATOM 615 C C . ASN A 1 78 ? 12.016 5.57 8.281 1 98.12 78 ASN A C 1
ATOM 617 O O . ASN A 1 78 ? 12.469 6.008 7.223 1 98.12 78 ASN A O 1
ATOM 621 N N . ILE A 1 79 ? 11.266 6.258 9.078 1 98.44 79 ILE A N 1
ATOM 622 C CA . ILE A 1 79 ? 10.688 7.523 8.641 1 98.44 79 ILE A CA 1
ATOM 623 C C . ILE A 1 79 ? 11.578 8.68 9.094 1 98.44 79 ILE A C 1
ATOM 625 O O . ILE A 1 79 ? 11.797 8.875 10.289 1 98.44 79 ILE A O 1
ATOM 629 N N . GLY A 1 80 ? 12.094 9.359 8.172 1 98 80 GLY A N 1
ATOM 630 C CA . GLY A 1 80 ? 12.891 10.539 8.484 1 98 80 GLY A CA 1
ATOM 631 C C . GLY A 1 80 ? 12.062 11.703 9 1 98 80 GLY A C 1
ATOM 632 O O . GLY A 1 80 ? 10.844 11.727 8.828 1 98 80 GLY A O 1
ATOM 633 N N . LYS A 1 81 ? 12.805 12.711 9.594 1 96.75 81 LYS A N 1
ATOM 634 C CA . LYS A 1 81 ? 12.117 13.836 10.219 1 96.75 81 LYS A CA 1
ATOM 635 C C . LYS A 1 81 ? 12.305 15.117 9.406 1 96.75 81 LYS A C 1
ATOM 637 O O . LYS A 1 81 ? 11.648 16.125 9.672 1 96.75 81 LYS A O 1
ATOM 642 N N . ASP A 1 82 ? 13.188 15.055 8.531 1 97.12 82 ASP A N 1
ATOM 643 C CA . ASP A 1 82 ? 13.484 16.172 7.629 1 97.12 82 ASP A CA 1
ATOM 644 C C . ASP A 1 82 ? 13.945 15.656 6.266 1 97.12 82 ASP A C 1
ATOM 646 O O . ASP A 1 82 ? 14.062 14.445 6.059 1 97.12 82 ASP A O 1
ATOM 650 N N . VAL A 1 83 ? 14.117 16.578 5.352 1 97.44 83 VAL A N 1
ATOM 651 C CA . VAL A 1 83 ? 14.422 16.219 3.969 1 97.44 83 VAL A CA 1
ATOM 652 C C . VAL A 1 83 ? 15.641 15.312 3.93 1 97.44 83 VAL A C 1
ATOM 654 O O . VAL A 1 83 ? 15.609 14.242 3.32 1 97.44 83 VAL A O 1
ATOM 657 N N . LYS A 1 84 ? 16.703 15.703 4.633 1 97.5 84 LYS A N 1
ATOM 658 C CA . LYS A 1 84 ? 17.953 14.938 4.598 1 97.5 84 LYS A CA 1
ATOM 659 C C . LYS A 1 84 ? 17.734 13.531 5.141 1 97.5 84 LYS A C 1
ATOM 661 O O . LYS A 1 84 ? 18.109 12.547 4.492 1 97.5 84 LYS A O 1
ATOM 666 N N . SER A 1 85 ? 17.156 13.406 6.273 1 98.12 85 SER A N 1
ATOM 667 C CA . SER A 1 85 ? 17 12.094 6.895 1 98.12 85 SER A CA 1
ATOM 668 C C . SER A 1 85 ? 16 11.234 6.117 1 98.12 85 SER A C 1
ATOM 670 O O . SER A 1 85 ? 16.125 10.008 6.094 1 98.12 85 SER A O 1
ATOM 672 N N . MET A 1 86 ? 15 11.852 5.453 1 98.5 86 MET A N 1
ATOM 673 C CA . MET A 1 86 ? 14.07 11.094 4.617 1 98.5 86 MET A CA 1
ATOM 674 C C . MET A 1 86 ? 14.781 10.523 3.395 1 98.5 86 MET A C 1
ATOM 676 O O . MET A 1 86 ? 14.609 9.352 3.055 1 98.5 86 MET A O 1
ATOM 680 N N . LEU A 1 87 ? 15.633 11.359 2.805 1 98 87 LEU A N 1
ATOM 681 C CA . LEU A 1 87 ? 16.406 10.906 1.651 1 98 87 LEU A CA 1
ATOM 682 C C . LEU A 1 87 ? 17.359 9.789 2.041 1 98 87 LEU A C 1
ATOM 684 O O . LEU A 1 87 ? 17.469 8.781 1.332 1 98 87 LEU A O 1
ATOM 688 N N . GLU A 1 88 ? 17.969 9.938 3.148 1 97.75 88 GLU A N 1
ATOM 689 C CA . GLU A 1 88 ? 18.922 8.938 3.631 1 97.75 88 GLU A CA 1
ATOM 690 C C . GLU A 1 88 ? 18.219 7.629 3.967 1 97.75 88 GLU A C 1
ATOM 692 O O . GLU A 1 88 ? 18.734 6.547 3.682 1 97.75 88 GLU A O 1
ATOM 697 N N . SER A 1 89 ? 17.109 7.762 4.602 1 98.44 89 SER A N 1
ATOM 698 C CA . SER A 1 89 ? 16.328 6.578 4.953 1 98.44 89 SER A CA 1
ATOM 699 C C . SER A 1 89 ? 15.883 5.82 3.707 1 98.44 89 SER A C 1
ATOM 701 O O . SER A 1 89 ? 15.938 4.59 3.67 1 98.44 89 SER A O 1
ATOM 703 N N . ASP A 1 90 ? 15.422 6.547 2.709 1 98.31 90 ASP A N 1
ATOM 704 C CA . ASP A 1 90 ? 14.969 5.918 1.472 1 98.31 90 ASP A CA 1
ATOM 705 C C . ASP A 1 90 ? 16.141 5.277 0.723 1 98.31 90 ASP A C 1
ATOM 707 O O . ASP A 1 90 ? 15.984 4.215 0.121 1 98.31 90 ASP A O 1
ATOM 711 N N . LEU A 1 91 ? 17.266 5.926 0.767 1 97.75 91 LEU A N 1
ATOM 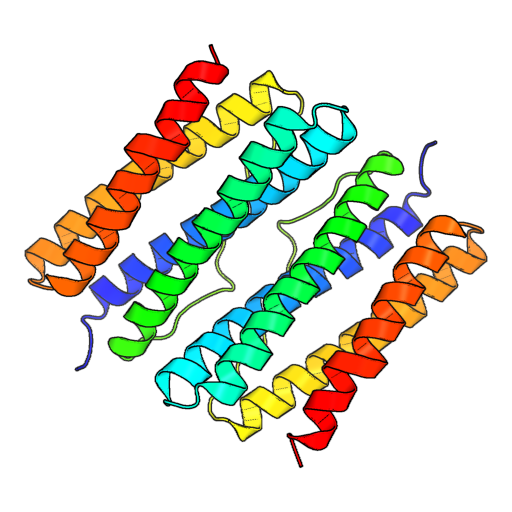712 C CA . LEU A 1 91 ? 18.453 5.348 0.137 1 97.75 91 LEU A CA 1
ATOM 713 C C . LEU A 1 91 ? 18.859 4.059 0.837 1 97.75 91 LEU A C 1
ATOM 715 O O . LEU A 1 91 ? 19.156 3.059 0.18 1 97.75 91 LEU A O 1
ATOM 719 N N . ALA A 1 92 ? 18.859 4.07 2.139 1 97.88 92 ALA A N 1
ATOM 720 C CA . ALA A 1 92 ? 19.172 2.873 2.914 1 97.88 92 ALA A CA 1
ATOM 721 C C . ALA A 1 92 ? 18.203 1.738 2.596 1 97.88 92 ALA A C 1
ATOM 723 O O . ALA A 1 92 ? 18.609 0.575 2.516 1 97.88 92 ALA A O 1
ATOM 724 N N . LEU A 1 93 ? 16.969 2.096 2.436 1 97.88 93 LEU A N 1
ATOM 725 C CA . LEU A 1 93 ? 15.945 1.132 2.053 1 97.88 93 LEU A CA 1
ATOM 726 C C . LEU A 1 93 ? 16.297 0.461 0.729 1 97.88 93 LEU A C 1
ATOM 728 O O . LEU A 1 93 ? 16.234 -0.765 0.613 1 97.88 93 LEU A O 1
ATOM 732 N N . GLU A 1 94 ? 16.688 1.29 -0.226 1 97.69 94 GLU A N 1
ATOM 733 C CA . GLU A 1 94 ? 17 0.748 -1.544 1 97.69 94 GLU A CA 1
ATOM 734 C C . GLU A 1 94 ? 18.219 -0.172 -1.487 1 97.69 94 GLU A C 1
ATOM 736 O O . GLU A 1 94 ? 18.266 -1.184 -2.189 1 97.69 94 GLU A O 1
ATOM 741 N N . TYR A 1 95 ? 19.172 0.143 -0.66 1 97.5 95 TYR A N 1
ATOM 742 C CA . TYR A 1 95 ? 20.328 -0.719 -0.505 1 97.5 95 TYR A CA 1
ATOM 743 C C . TYR A 1 95 ? 19.938 -2.062 0.098 1 97.5 95 TYR A C 1
ATOM 745 O O . TYR A 1 95 ? 20.469 -3.104 -0.293 1 97.5 95 TYR A O 1
ATOM 753 N N . THR A 1 96 ? 19.078 -1.99 0.994 1 97.81 96 THR A N 1
ATOM 754 C CA . THR A 1 96 ? 18.562 -3.217 1.595 1 97.81 96 THR A CA 1
ATOM 755 C C . THR A 1 96 ? 17.812 -4.055 0.561 1 97.81 96 THR A C 1
ATOM 757 O O . THR A 1 96 ? 17.984 -5.273 0.498 1 97.81 96 THR A O 1
ATOM 760 N N . VAL A 1 97 ? 16.984 -3.389 -0.244 1 97.62 97 VAL A N 1
ATOM 761 C CA . VAL A 1 97 ? 16.219 -4.07 -1.285 1 97.62 97 VAL A CA 1
ATOM 762 C C . VAL A 1 97 ? 17.188 -4.738 -2.271 1 97.62 97 VAL A C 1
ATOM 764 O O . VAL A 1 97 ? 16.984 -5.898 -2.641 1 97.62 97 VAL A O 1
ATOM 767 N N . VAL A 1 98 ? 18.219 -4.031 -2.682 1 97.81 98 VAL A N 1
ATOM 768 C CA . VAL A 1 98 ? 19.219 -4.547 -3.613 1 97.81 98 VAL A CA 1
ATOM 769 C C . VAL A 1 98 ? 19.859 -5.805 -3.037 1 97.81 98 VAL A C 1
ATOM 771 O O . VAL A 1 98 ? 19.969 -6.82 -3.727 1 97.81 98 VAL A O 1
ATOM 774 N N . LYS A 1 99 ? 20.219 -5.73 -1.783 1 98.19 99 LYS A N 1
ATOM 775 C CA . LYS A 1 99 ? 20.859 -6.867 -1.114 1 98.19 99 LYS A CA 1
ATOM 776 C C . LYS A 1 99 ? 19.938 -8.078 -1.1 1 98.19 99 LYS A C 1
ATOM 778 O O . LYS A 1 99 ? 20.359 -9.195 -1.408 1 98.19 99 LYS A O 1
ATOM 783 N N . HIS A 1 100 ? 18.719 -7.867 -0.75 1 98.25 100 HIS A N 1
ATOM 784 C CA . HIS A 1 100 ? 17.734 -8.953 -0.682 1 98.25 100 HIS A CA 1
ATOM 785 C C . HIS A 1 100 ? 17.469 -9.539 -2.062 1 98.25 100 HIS A C 1
ATOM 787 O O . HIS A 1 100 ? 17.344 -10.758 -2.211 1 98.25 100 HIS A O 1
ATOM 793 N N . LEU A 1 101 ? 17.359 -8.664 -3.078 1 98.69 101 LEU A N 1
ATOM 794 C CA . LEU A 1 101 ? 17.125 -9.109 -4.445 1 98.69 101 LEU A CA 1
ATOM 795 C C . LEU A 1 101 ? 18.266 -9.984 -4.945 1 98.69 101 LEU A C 1
ATOM 797 O O . LEU A 1 101 ? 18.031 -11.039 -5.543 1 98.69 101 LEU A O 1
ATOM 801 N N . LYS A 1 102 ? 19.5 -9.547 -4.68 1 98.69 102 LYS A N 1
ATOM 802 C CA . LYS A 1 102 ? 20.656 -10.305 -5.133 1 98.69 102 LYS A CA 1
ATOM 803 C C . LYS A 1 102 ? 20.688 -11.688 -4.492 1 98.69 102 LYS A C 1
ATOM 805 O O . LYS A 1 102 ? 20.969 -12.68 -5.168 1 98.69 102 LYS A O 1
ATOM 810 N N . LYS A 1 103 ? 20.406 -11.734 -3.246 1 98.69 103 LYS A N 1
ATOM 811 C CA . LYS A 1 103 ? 20.359 -13.016 -2.551 1 98.69 103 LYS A CA 1
ATOM 812 C C . LYS A 1 103 ? 19.266 -13.906 -3.123 1 98.69 103 LYS A C 1
ATOM 814 O O . LYS A 1 103 ? 19.453 -15.109 -3.303 1 98.69 103 LYS A O 1
ATOM 819 N N . ALA A 1 104 ? 18.125 -13.352 -3.379 1 98.81 104 ALA A N 1
ATOM 820 C CA . ALA A 1 104 ? 16.984 -14.094 -3.918 1 98.81 104 ALA A CA 1
ATOM 821 C C . ALA A 1 104 ? 17.281 -14.609 -5.324 1 98.81 104 ALA A C 1
ATOM 823 O O . ALA A 1 104 ? 16.922 -15.734 -5.668 1 98.81 104 ALA A O 1
ATOM 824 N N . ILE A 1 105 ? 17.922 -13.766 -6.125 1 98.69 105 ILE A N 1
ATOM 825 C CA . ILE A 1 105 ? 18.281 -14.141 -7.488 1 98.69 105 ILE A CA 1
ATOM 826 C C . ILE A 1 105 ? 19.203 -15.352 -7.457 1 98.69 105 ILE A C 1
ATOM 828 O O . ILE A 1 105 ? 19 -16.312 -8.211 1 98.69 105 ILE A O 1
ATOM 832 N N . GLU A 1 106 ? 20.172 -15.32 -6.562 1 98.62 106 GLU A N 1
ATOM 833 C CA . GLU A 1 106 ? 21.078 -16.453 -6.406 1 98.62 106 GLU A CA 1
ATOM 834 C C . GLU A 1 106 ? 20.312 -17.734 -6.039 1 98.62 106 GLU A C 1
ATOM 836 O O . GLU A 1 106 ? 20.562 -18.797 -6.602 1 98.62 106 GLU A O 1
ATOM 841 N N . ALA A 1 107 ? 19.391 -17.641 -5.109 1 98.44 107 ALA A N 1
ATOM 842 C CA . ALA A 1 107 ? 18.594 -18.781 -4.672 1 98.44 107 ALA A CA 1
ATOM 843 C C . ALA A 1 107 ? 17.766 -19.344 -5.828 1 98.44 107 ALA A C 1
ATOM 845 O O . ALA A 1 107 ? 17.656 -20.562 -5.984 1 98.44 107 ALA A O 1
ATOM 846 N N . CYS A 1 108 ? 17.156 -18.453 -6.625 1 98.25 108 CYS A N 1
ATOM 847 C CA . CYS A 1 108 ? 16.359 -18.891 -7.773 1 98.25 108 CYS A CA 1
ATOM 848 C C . CYS A 1 108 ? 17.234 -19.625 -8.789 1 98.25 108 CYS A C 1
ATOM 850 O O . CYS A 1 108 ? 16.812 -20.625 -9.367 1 98.25 108 CYS A O 1
ATOM 852 N N . GLU A 1 109 ? 18.422 -19.047 -9.008 1 97.56 109 GLU A N 1
ATOM 853 C CA . GLU A 1 109 ? 19.359 -19.672 -9.938 1 97.56 109 GLU A CA 1
ATOM 854 C C . GLU A 1 109 ? 19.734 -21.078 -9.469 1 97.56 109 GLU A C 1
ATOM 856 O O . GLU A 1 109 ? 19.703 -22.031 -10.258 1 97.56 109 GLU A O 1
ATOM 861 N N . GLN A 1 110 ? 20.047 -21.234 -8.234 1 97.69 110 GLN A N 1
ATOM 862 C CA . GLN A 1 110 ? 20.422 -22.531 -7.668 1 97.69 110 GLN A CA 1
ATOM 863 C C . GLN A 1 110 ? 19.281 -23.531 -7.773 1 97.69 110 GLN A C 1
ATOM 865 O O . GLN A 1 110 ? 19.516 -24.719 -7.984 1 97.69 110 GLN A O 1
ATOM 870 N N . ALA A 1 111 ? 18.094 -23.016 -7.648 1 97.06 111 ALA A N 1
ATOM 871 C CA . ALA A 1 111 ? 16.906 -23.859 -7.711 1 97.06 111 ALA A CA 1
ATOM 872 C C . ALA A 1 111 ? 16.453 -24.062 -9.148 1 97.06 111 ALA A C 1
ATOM 874 O O . ALA A 1 111 ? 15.43 -24.703 -9.406 1 97.06 111 ALA A O 1
ATOM 875 N N . GLN A 1 112 ? 17.078 -23.438 -10.062 1 97.25 112 GLN A N 1
ATOM 876 C CA . GLN A 1 112 ? 16.781 -23.453 -11.492 1 97.25 112 GLN A CA 1
ATOM 877 C C . GLN A 1 112 ? 15.398 -22.891 -11.781 1 97.25 112 GLN A C 1
ATOM 879 O O . GLN A 1 112 ? 14.711 -23.359 -12.688 1 97.25 112 GLN A O 1
ATOM 884 N N . ASP A 1 113 ? 14.953 -22.031 -10.984 1 97.19 113 ASP A N 1
ATOM 885 C CA . ASP A 1 113 ? 13.758 -21.234 -11.242 1 97.19 113 ASP A CA 1
ATOM 886 C C . ASP A 1 113 ? 14.102 -19.969 -12.023 1 97.19 113 ASP A C 1
ATOM 888 O O . ASP A 1 113 ? 14.125 -18.875 -11.461 1 97.19 113 ASP A O 1
ATOM 892 N N . PHE A 1 114 ? 14.219 -20.078 -13.312 1 97.75 114 PHE A N 1
ATOM 893 C CA . PHE A 1 114 ? 14.781 -19.031 -14.156 1 97.75 114 PHE A CA 1
ATOM 894 C C . PHE A 1 114 ? 13.758 -17.938 -14.422 1 97.75 114 PHE A C 1
ATOM 896 O O . PHE A 1 114 ? 14.117 -16.766 -14.641 1 97.75 114 PHE A O 1
ATOM 903 N N . VAL A 1 115 ? 12.492 -18.312 -14.367 1 97.75 115 VAL A N 1
ATOM 904 C CA . VAL A 1 115 ? 11.461 -17.312 -14.609 1 97.75 115 VAL A CA 1
ATOM 905 C C . VAL A 1 115 ? 11.422 -16.328 -13.445 1 97.75 115 VAL A C 1
ATOM 907 O O . VAL A 1 115 ? 11.414 -15.109 -13.656 1 97.75 115 VAL A O 1
ATOM 910 N N . SER A 1 116 ? 11.453 -16.891 -12.188 1 98.31 116 SER A N 1
ATOM 911 C CA . SER A 1 116 ? 11.523 -16 -11.031 1 98.31 116 SER A CA 1
ATOM 912 C C . SER A 1 116 ? 12.797 -15.172 -11.047 1 98.31 116 SER A C 1
ATOM 914 O O . SER A 1 116 ? 12.766 -13.969 -10.766 1 98.31 116 SER A O 1
ATOM 916 N N . ARG A 1 117 ? 13.883 -15.805 -11.383 1 98.5 117 ARG A N 1
ATOM 917 C CA . ARG A 1 117 ? 15.156 -15.102 -11.461 1 98.5 117 ARG A CA 1
ATOM 918 C C . ARG A 1 117 ? 15.07 -13.914 -12.414 1 98.5 117 ARG A C 1
ATOM 920 O O . ARG A 1 117 ? 15.516 -12.812 -12.078 1 98.5 117 ARG A O 1
ATOM 927 N N . GLU A 1 118 ? 14.5 -14.078 -13.547 1 98.62 118 GLU A N 1
ATOM 928 C CA . GLU A 1 118 ? 14.391 -13.023 -14.547 1 98.62 118 GLU A CA 1
ATOM 929 C C . GLU A 1 118 ? 13.508 -11.883 -14.047 1 98.62 118 GLU A C 1
ATOM 931 O O . GLU A 1 118 ? 13.836 -10.711 -14.242 1 98.62 118 GLU A O 1
ATOM 936 N N . MET A 1 119 ? 12.383 -12.188 -13.414 1 98.44 119 MET A N 1
ATOM 937 C CA . MET A 1 119 ? 11.492 -11.18 -12.836 1 98.44 119 MET A CA 1
ATOM 938 C C . MET A 1 119 ? 12.234 -10.32 -11.812 1 98.44 119 MET A C 1
ATOM 940 O O . MET A 1 119 ? 12.102 -9.102 -11.812 1 98.44 119 MET A O 1
ATOM 944 N N . LEU A 1 120 ? 13.039 -10.984 -11 1 98.81 120 LEU A N 1
ATOM 945 C CA . LEU A 1 120 ? 13.75 -10.289 -9.945 1 98.81 120 LEU A CA 1
ATOM 946 C C . LEU A 1 120 ? 14.875 -9.43 -10.523 1 98.81 120 LEU A C 1
ATOM 948 O O . LEU A 1 120 ? 15.203 -8.375 -9.977 1 98.81 120 LEU A O 1
ATOM 952 N N . LEU A 1 121 ? 15.453 -9.844 -11.633 1 98.56 121 LEU A N 1
ATOM 953 C CA . LEU A 1 121 ? 16.484 -9.055 -12.312 1 98.56 121 LEU A CA 1
ATOM 954 C C . LEU A 1 121 ? 15.906 -7.73 -12.805 1 98.56 121 LEU A C 1
ATOM 956 O O . LEU A 1 121 ? 16.578 -6.699 -12.734 1 98.56 121 LEU A O 1
ATOM 960 N N . VAL A 1 122 ? 14.695 -7.762 -13.281 1 98 122 VAL A N 1
ATOM 961 C CA . VAL A 1 122 ? 14.016 -6.543 -13.711 1 98 122 VAL A CA 1
ATOM 962 C C . VAL A 1 122 ? 13.852 -5.598 -12.523 1 98 122 VAL A C 1
ATOM 964 O O . VAL A 1 122 ? 14.125 -4.398 -12.633 1 98 122 VAL A O 1
ATOM 967 N N . GLN A 1 123 ? 13.422 -6.148 -11.406 1 98 123 GLN A N 1
ATOM 968 C CA . GLN A 1 123 ? 13.25 -5.344 -10.195 1 98 123 GLN A CA 1
ATOM 969 C C . GLN A 1 123 ? 14.586 -4.777 -9.719 1 98 123 GLN A C 1
ATOM 971 O O . GLN A 1 123 ? 14.656 -3.627 -9.281 1 98 123 GLN A O 1
ATOM 976 N N . LEU A 1 124 ? 15.617 -5.586 -9.781 1 98.38 124 LEU A N 1
ATOM 977 C CA . LEU A 1 124 ? 16.953 -5.148 -9.383 1 98.38 124 LEU A CA 1
ATOM 978 C C . LEU A 1 124 ? 17.422 -3.984 -10.25 1 98.38 124 LEU A C 1
ATOM 980 O O . LEU A 1 124 ? 17.938 -2.99 -9.734 1 98.38 124 LEU A O 1
ATOM 984 N N . ASP A 1 125 ? 17.219 -4.098 -11.516 1 97.81 125 ASP A N 1
ATOM 985 C CA . ASP A 1 125 ? 17.609 -3.045 -12.445 1 97.81 125 ASP A CA 1
ATOM 986 C C . ASP A 1 125 ? 16.859 -1.745 -12.141 1 97.81 125 ASP A C 1
ATOM 988 O O . ASP A 1 125 ? 17.469 -0.677 -12.062 1 97.81 125 ASP A O 1
ATOM 992 N N . ASP A 1 126 ? 15.57 -1.852 -11.922 1 96.56 126 ASP A N 1
ATOM 993 C CA . ASP A 1 126 ? 14.758 -0.688 -11.57 1 96.56 126 ASP A CA 1
ATOM 994 C C . ASP A 1 126 ? 15.266 -0.037 -10.289 1 96.56 126 ASP A C 1
ATOM 996 O O . ASP A 1 126 ? 15.398 1.187 -10.219 1 96.56 126 ASP A O 1
ATOM 1000 N N . THR A 1 127 ? 15.523 -0.873 -9.328 1 96.06 127 THR A N 1
ATOM 1001 C CA . THR A 1 127 ? 15.945 -0.391 -8.016 1 96.06 127 THR A CA 1
ATOM 1002 C C . THR A 1 127 ? 17.297 0.324 -8.109 1 96.06 127 THR A C 1
ATOM 1004 O O . THR A 1 127 ? 17.453 1.429 -7.586 1 96.06 127 THR A O 1
ATOM 1007 N N . GLU A 1 128 ? 18.25 -0.27 -8.797 1 93.19 128 GLU A N 1
ATOM 1008 C CA . GLU A 1 128 ? 19.594 0.288 -8.883 1 93.19 128 GLU A CA 1
ATOM 1009 C C . GLU A 1 128 ? 19.625 1.514 -9.797 1 93.19 128 GLU A C 1
ATOM 1011 O O . GLU A 1 128 ? 20.172 2.551 -9.422 1 93.19 128 GLU A O 1
ATOM 1016 N N . MET A 1 129 ? 18.953 1.454 -10.922 1 91.5 129 MET A N 1
ATOM 1017 C CA . MET A 1 129 ? 19.125 2.449 -11.977 1 91.5 129 MET A CA 1
ATOM 1018 C C . MET A 1 129 ? 18.156 3.613 -11.789 1 91.5 129 MET A C 1
ATOM 1020 O O . MET A 1 129 ? 18.375 4.707 -12.305 1 91.5 129 MET A O 1
ATOM 1024 N N . ASP A 1 130 ? 17.156 3.361 -11.047 1 92.56 130 ASP A N 1
ATOM 1025 C CA . ASP A 1 130 ? 16.156 4.41 -10.906 1 92.56 130 ASP A CA 1
ATOM 1026 C C . ASP A 1 130 ? 16.047 4.879 -9.461 1 92.56 130 ASP A C 1
ATOM 1028 O O . ASP A 1 130 ? 16.5 5.977 -9.125 1 92.56 130 ASP A O 1
ATOM 1032 N N . HIS A 1 131 ? 15.758 4.082 -8.578 1 94.12 131 HIS A N 1
ATOM 1033 C CA . HIS A 1 131 ? 15.492 4.5 -7.203 1 94.12 131 HIS A CA 1
ATOM 1034 C C . HIS A 1 131 ? 16.766 4.949 -6.508 1 94.12 131 HIS A C 1
ATOM 1036 O O . HIS A 1 131 ? 16.922 6.129 -6.176 1 94.12 131 HIS A O 1
ATOM 1042 N N . ALA A 1 132 ? 17.703 4.004 -6.426 1 92.31 132 ALA A N 1
ATOM 1043 C CA . ALA A 1 132 ? 18.938 4.289 -5.691 1 92.31 132 ALA A CA 1
ATOM 1044 C C . ALA A 1 132 ? 19.734 5.395 -6.375 1 92.31 132 ALA A C 1
ATOM 1046 O O . ALA A 1 132 ? 20.234 6.305 -5.711 1 92.31 132 ALA A O 1
ATOM 1047 N N . TYR A 1 133 ? 19.844 5.324 -7.648 1 93 133 TYR A N 1
ATOM 1048 C CA . TYR A 1 133 ? 20.609 6.309 -8.398 1 93 133 TYR A CA 1
ATOM 1049 C C . TYR A 1 133 ? 20.047 7.711 -8.188 1 93 133 TYR A C 1
ATOM 1051 O O . TYR A 1 133 ? 20.797 8.648 -7.906 1 93 133 TYR A O 1
ATOM 1059 N N . TRP A 1 134 ? 18.734 7.875 -8.352 1 94.12 134 TRP A N 1
ATOM 1060 C CA . TRP A 1 134 ? 18.109 9.18 -8.156 1 94.12 134 TRP A CA 1
ATOM 1061 C C . TRP A 1 134 ? 18.344 9.695 -6.742 1 94.12 134 TRP A C 1
ATOM 1063 O O . TRP A 1 134 ? 18.688 10.859 -6.551 1 94.12 134 TRP A O 1
ATOM 1073 N N . LEU A 1 135 ? 18.203 8.812 -5.766 1 94.88 135 LEU A N 1
ATOM 1074 C CA . LEU A 1 135 ? 18.375 9.188 -4.367 1 94.88 135 LEU A CA 1
ATOM 1075 C C . LEU A 1 135 ? 19.812 9.594 -4.078 1 94.88 135 LEU A C 1
ATOM 1077 O O . LEU A 1 135 ? 20.062 10.555 -3.34 1 94.88 135 LEU A O 1
ATOM 1081 N N . GLU A 1 136 ? 20.766 8.852 -4.641 1 92.5 136 GLU A N 1
ATOM 1082 C CA . GLU A 1 136 ? 22.188 9.172 -4.473 1 92.5 136 GLU A CA 1
ATOM 1083 C C . GLU A 1 136 ? 22.5 10.562 -5.016 1 92.5 136 GLU A C 1
ATOM 1085 O O . GLU A 1 136 ? 23.281 11.305 -4.414 1 92.5 136 GLU A O 1
ATOM 1090 N N . ASN A 1 137 ? 21.875 10.945 -6.102 1 91.38 137 ASN A N 1
ATOM 1091 C CA . ASN A 1 137 ? 22.141 12.219 -6.762 1 91.38 137 ASN A CA 1
ATOM 1092 C C . ASN A 1 137 ? 21.453 13.375 -6.047 1 91.38 137 ASN A C 1
ATOM 1094 O O . ASN A 1 137 ? 21.781 14.539 -6.281 1 91.38 137 ASN A O 1
ATOM 1098 N N . ASN A 1 138 ? 20.516 13.07 -5.254 1 88.56 138 ASN A N 1
ATOM 1099 C CA . ASN A 1 138 ? 19.75 14.141 -4.609 1 88.56 138 ASN A CA 1
ATOM 1100 C C . ASN A 1 138 ? 20.016 14.188 -3.107 1 88.56 138 ASN A C 1
ATOM 1102 O O . ASN A 1 138 ? 19.547 15.094 -2.418 1 88.56 138 ASN A O 1
ATOM 1106 N N . SER A 1 139 ? 20.484 13.07 -2.549 1 77.88 139 SER A N 1
ATOM 1107 C CA . SER A 1 139 ? 20.828 13.055 -1.131 1 77.88 139 SER A CA 1
ATOM 1108 C C . SER A 1 139 ? 22.188 13.719 -0.885 1 77.88 139 SER A C 1
ATOM 1110 O O . SER A 1 139 ? 22.562 13.945 0.263 1 77.88 139 SER A O 1
ATOM 1112 N N . ALA A 1 140 ? 22.922 14.047 -1.924 1 61.28 140 ALA A N 1
ATOM 1113 C CA . ALA A 1 140 ? 24.203 14.703 -1.726 1 61.28 140 ALA A CA 1
ATOM 1114 C C . ALA A 1 140 ? 24.031 16.156 -1.288 1 61.28 140 ALA A C 1
ATOM 1116 O O . ALA A 1 140 ? 22.984 16.766 -1.551 1 61.28 140 ALA A O 1
ATOM 1117 N N . MET B 1 1 ? -1.968 24.672 13.102 1 73.81 1 MET B N 1
ATOM 1118 C CA . MET B 1 1 ? -2.994 24.438 14.109 1 73.81 1 MET B CA 1
ATOM 1119 C C . MET B 1 1 ? -2.836 23.047 14.719 1 73.81 1 MET B C 1
ATOM 1121 O O . MET B 1 1 ? -2.643 22.062 13.992 1 73.81 1 MET B O 1
ATOM 1125 N N . LYS B 1 2 ? -2.672 22.922 15.992 1 86.56 2 LYS B N 1
ATOM 1126 C CA . LYS B 1 2 ? -2.475 21.641 16.688 1 86.56 2 LYS B CA 1
ATOM 1127 C C . LYS B 1 2 ? -3.791 20.891 16.828 1 86.56 2 LYS B C 1
ATOM 1129 O O . LYS B 1 2 ? -4.773 21.438 17.328 1 86.56 2 LYS B O 1
ATOM 1134 N N . GLY B 1 3 ? -3.766 19.734 16.219 1 87.31 3 GLY B N 1
ATOM 1135 C CA . GLY B 1 3 ? -4.984 18.938 16.25 1 87.31 3 GLY B CA 1
ATOM 1136 C C . GLY B 1 3 ? -5.246 18.281 17.594 1 87.31 3 GLY B C 1
ATOM 1137 O O . GLY B 1 3 ? -4.336 18.172 18.406 1 87.31 3 GLY B O 1
ATOM 1138 N N . ASP B 1 4 ? -6.484 18.078 17.875 1 94.06 4 ASP B N 1
ATOM 1139 C CA . ASP B 1 4 ? -6.918 17.297 19.031 1 94.06 4 ASP B CA 1
ATOM 1140 C C . ASP B 1 4 ? -6.348 15.883 18.984 1 94.06 4 ASP B C 1
ATOM 1142 O O . ASP B 1 4 ? -6.469 15.195 17.969 1 94.06 4 ASP B O 1
ATOM 1146 N N . LYS B 1 5 ? -5.715 15.484 20.062 1 96.19 5 LYS B N 1
ATOM 1147 C CA . LYS B 1 5 ? -5.047 14.188 20.109 1 96.19 5 LYS B CA 1
ATOM 1148 C C . LYS B 1 5 ? -6.031 13.055 19.844 1 96.19 5 LYS B C 1
ATOM 1150 O O . LYS B 1 5 ? -5.695 12.086 19.156 1 96.19 5 LYS B O 1
ATOM 1155 N N . LYS B 1 6 ? -7.148 13.234 20.375 1 97.44 6 LYS B N 1
ATOM 1156 C CA . LYS B 1 6 ? -8.172 12.211 20.188 1 97.44 6 LYS B CA 1
ATOM 1157 C C . LYS B 1 6 ? -8.562 12.07 18.719 1 97.44 6 LYS B C 1
ATOM 1159 O O . LYS B 1 6 ? -8.758 10.961 18.234 1 97.44 6 LYS B O 1
ATOM 1164 N N . ILE B 1 7 ? -8.664 13.172 18.047 1 97.94 7 ILE B N 1
ATOM 1165 C CA . ILE B 1 7 ? -9.023 13.172 16.641 1 97.94 7 ILE B CA 1
ATOM 1166 C C . ILE B 1 7 ? -7.891 12.562 15.812 1 97.94 7 ILE B C 1
ATOM 1168 O O . ILE B 1 7 ? -8.133 11.75 14.914 1 97.94 7 ILE B O 1
ATOM 1172 N N . ILE B 1 8 ? -6.684 12.891 16.156 1 98.38 8 ILE B N 1
ATOM 1173 C CA . ILE B 1 8 ? -5.531 12.352 15.445 1 98.38 8 ILE B CA 1
ATOM 1174 C C . ILE B 1 8 ? -5.492 10.836 15.594 1 98.38 8 ILE B C 1
ATOM 1176 O O . ILE B 1 8 ? -5.219 10.117 14.633 1 98.38 8 ILE B O 1
ATOM 1180 N N . ASP B 1 9 ? -5.828 10.383 16.781 1 98.56 9 ASP B N 1
ATOM 1181 C CA . ASP B 1 9 ? -5.867 8.945 17.016 1 98.56 9 ASP B CA 1
ATOM 1182 C C . ASP B 1 9 ? -6.949 8.281 16.172 1 98.56 9 ASP B C 1
ATOM 1184 O O . ASP B 1 9 ? -6.734 7.203 15.609 1 98.56 9 ASP B O 1
ATOM 1188 N N . IL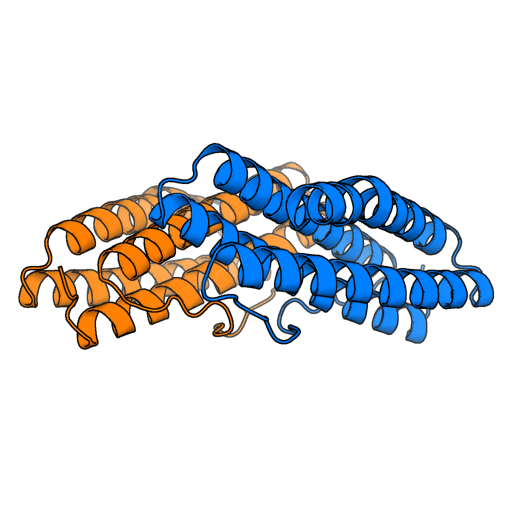E B 1 10 ? -8.055 8.898 16.094 1 98.62 10 ILE B N 1
ATOM 1189 C CA . ILE B 1 10 ? -9.172 8.391 15.305 1 98.62 10 ILE B CA 1
ATOM 1190 C C . ILE B 1 10 ? -8.781 8.344 13.828 1 98.62 10 ILE B C 1
ATOM 1192 O O . ILE B 1 10 ? -9.055 7.352 13.141 1 98.62 10 ILE B O 1
ATOM 1196 N N . LEU B 1 11 ? -8.141 9.367 13.336 1 98.75 11 LEU B N 1
ATOM 1197 C CA . LEU B 1 11 ? -7.703 9.414 11.945 1 98.75 11 LEU B CA 1
ATOM 1198 C C . LEU B 1 11 ? -6.668 8.328 11.664 1 98.75 11 LEU B C 1
ATOM 1200 O O . LEU B 1 11 ? -6.68 7.711 10.602 1 98.75 11 LEU B O 1
ATOM 1204 N N . ASN B 1 12 ? -5.82 8.07 12.633 1 98.81 12 ASN B N 1
ATOM 1205 C CA . ASN B 1 12 ? -4.832 7.012 12.461 1 98.81 12 ASN B CA 1
ATOM 1206 C C . ASN B 1 12 ? -5.48 5.629 12.445 1 98.81 12 ASN B C 1
ATOM 1208 O O . ASN B 1 12 ? -5.016 4.73 11.742 1 98.81 12 ASN B O 1
ATOM 1212 N N . ASP B 1 13 ? -6.562 5.477 13.188 1 98.69 13 ASP B N 1
ATOM 1213 C CA . ASP B 1 13 ? -7.312 4.227 13.125 1 98.69 13 ASP B CA 1
ATOM 1214 C C . ASP B 1 13 ? -7.934 4.02 11.742 1 98.69 13 ASP B C 1
ATOM 1216 O O . ASP B 1 13 ? -7.898 2.912 11.203 1 98.69 13 ASP B O 1
ATOM 1220 N N . LEU B 1 14 ? -8.453 5.051 11.211 1 98.81 14 LEU B N 1
ATOM 1221 C CA . LEU B 1 14 ? -9.008 4.98 9.859 1 98.81 14 LEU B CA 1
ATOM 1222 C C . LEU B 1 14 ? -7.91 4.691 8.844 1 98.81 14 LEU B C 1
ATOM 1224 O O . LEU B 1 14 ? -8.125 3.93 7.891 1 98.81 14 LEU B O 1
ATOM 1228 N N . LEU B 1 15 ? -6.734 5.328 9.039 1 98.81 15 LEU B N 1
ATOM 1229 C CA . LEU B 1 15 ? -5.602 5.109 8.148 1 98.81 15 LEU B CA 1
ATOM 1230 C C . LEU B 1 15 ? -5.211 3.635 8.117 1 98.81 15 LEU B C 1
ATOM 1232 O O . LEU B 1 15 ? -5.039 3.059 7.039 1 98.81 15 LEU B O 1
ATOM 1236 N N . ALA B 1 16 ? -5.172 3.041 9.273 1 98.5 16 ALA B N 1
ATOM 1237 C CA . ALA B 1 16 ? -4.863 1.616 9.352 1 98.5 16 ALA B CA 1
ATOM 1238 C C . ALA B 1 16 ? -5.883 0.79 8.57 1 98.5 16 ALA B C 1
ATOM 1240 O O . ALA B 1 16 ? -5.516 -0.149 7.863 1 98.5 16 ALA B O 1
ATOM 1241 N N . GLY B 1 17 ? -7.098 1.167 8.727 1 98.12 17 GLY B N 1
ATOM 1242 C CA . GLY B 1 17 ? -8.156 0.489 7.996 1 98.12 17 GLY B CA 1
ATOM 1243 C C . GLY B 1 17 ? -8.023 0.614 6.488 1 98.12 17 GLY B C 1
ATOM 1244 O O . GLY B 1 17 ? -8.172 -0.372 5.762 1 98.12 17 GLY B O 1
ATOM 1245 N N . GLU B 1 18 ? -7.73 1.802 6.047 1 98.69 18 GLU B N 1
ATOM 1246 C CA . GLU B 1 18 ? -7.609 2.033 4.609 1 98.69 18 GLU B CA 1
ATOM 1247 C C . GLU B 1 18 ? -6.383 1.322 4.039 1 98.69 18 GLU B C 1
ATOM 1249 O O . GLU B 1 18 ? -6.43 0.794 2.926 1 98.69 18 GLU B O 1
ATOM 1254 N N . LEU B 1 19 ? -5.293 1.362 4.742 1 98.56 19 LEU B N 1
ATOM 1255 C CA . LEU B 1 19 ? -4.105 0.638 4.305 1 98.56 19 LEU B CA 1
ATOM 1256 C C . LEU B 1 19 ? -4.383 -0.858 4.203 1 98.56 19 LEU B C 1
ATOM 1258 O O . LEU B 1 19 ? -3.971 -1.508 3.24 1 98.56 19 LEU B O 1
ATOM 1262 N N . SER B 1 20 ? -5.125 -1.394 5.121 1 98.38 20 SER B N 1
ATOM 1263 C CA . SER B 1 20 ? -5.508 -2.803 5.098 1 98.38 20 SER B CA 1
ATOM 1264 C C . SER B 1 20 ? -6.461 -3.098 3.947 1 98.38 20 SER B C 1
ATOM 1266 O O . SER B 1 20 ? -6.352 -4.137 3.295 1 98.38 20 SER B O 1
ATOM 1268 N N . ALA B 1 21 ? -7.375 -2.186 3.773 1 98.44 21 ALA B N 1
ATOM 1269 C CA . ALA B 1 21 ? -8.289 -2.338 2.643 1 98.44 21 ALA B CA 1
ATOM 1270 C C . ALA B 1 21 ? -7.527 -2.355 1.321 1 98.44 21 ALA B C 1
ATOM 1272 O O . ALA B 1 21 ? -7.82 -3.166 0.439 1 98.44 21 ALA B O 1
ATOM 1273 N N . THR B 1 22 ? -6.551 -1.47 1.19 1 98.62 22 THR B N 1
ATOM 1274 C CA . THR B 1 22 ? -5.695 -1.434 0.011 1 98.62 22 THR B CA 1
ATOM 1275 C C . THR B 1 22 ? -5.035 -2.791 -0.221 1 98.62 22 THR B C 1
ATOM 1277 O O . THR B 1 22 ? -5.059 -3.316 -1.337 1 98.62 22 THR B O 1
ATOM 1280 N N . ASP B 1 23 ? -4.555 -3.381 0.809 1 98.69 23 ASP B N 1
ATOM 1281 C CA . ASP B 1 23 ? -3.846 -4.652 0.717 1 98.69 23 ASP B CA 1
ATOM 1282 C C . ASP B 1 23 ? -4.805 -5.797 0.394 1 98.69 23 ASP B C 1
ATOM 1284 O O . ASP B 1 23 ? -4.488 -6.672 -0.414 1 98.69 23 ASP B O 1
ATOM 1288 N N . GLN B 1 24 ? -5.957 -5.832 1.016 1 98.75 24 GLN B N 1
ATOM 1289 C CA . GLN B 1 24 ? -6.918 -6.902 0.787 1 98.75 24 GLN B CA 1
ATOM 1290 C C . GLN B 1 24 ? -7.422 -6.895 -0.654 1 98.75 24 GLN B C 1
ATOM 1292 O O . GLN B 1 24 ? -7.504 -7.945 -1.294 1 98.75 24 GLN B O 1
ATOM 1297 N N . TYR B 1 25 ? -7.707 -5.676 -1.129 1 98.75 25 TYR B N 1
ATOM 1298 C CA . TYR B 1 25 ? -8.117 -5.555 -2.521 1 98.75 25 TYR B CA 1
ATOM 1299 C C . TYR B 1 25 ? -6.992 -5.961 -3.463 1 98.75 25 TYR B C 1
ATOM 1301 O O . TYR B 1 25 ? -7.234 -6.578 -4.504 1 98.75 25 TYR B O 1
ATOM 1309 N N . LEU B 1 26 ? -5.824 -5.609 -3.104 1 98.88 26 LEU B N 1
ATOM 1310 C CA . LEU B 1 26 ? -4.672 -5.938 -3.938 1 98.88 26 LEU B CA 1
ATOM 1311 C C . LEU B 1 26 ? -4.531 -7.449 -4.098 1 98.88 26 LEU B C 1
ATOM 1313 O O . LEU B 1 26 ? -4.461 -7.953 -5.223 1 98.88 26 LEU B O 1
ATOM 1317 N N . ILE B 1 27 ? -4.559 -8.156 -3.021 1 98.81 27 ILE B N 1
ATOM 1318 C CA . ILE B 1 27 ? -4.348 -9.602 -3.092 1 98.81 27 ILE B CA 1
ATOM 1319 C C . ILE B 1 27 ? -5.539 -10.266 -3.779 1 98.81 27 ILE B C 1
ATOM 1321 O O . ILE B 1 27 ? -5.363 -11.148 -4.625 1 98.81 27 ILE B O 1
ATOM 1325 N N . HIS B 1 28 ? -6.766 -9.852 -3.49 1 98.81 28 HIS B N 1
ATOM 1326 C CA . HIS B 1 28 ? -7.926 -10.414 -4.168 1 98.81 28 HIS B CA 1
ATOM 1327 C C . HIS B 1 28 ? -7.887 -10.125 -5.664 1 98.81 28 HIS B C 1
ATOM 1329 O O . HIS B 1 28 ? -8.203 -10.992 -6.477 1 98.81 28 HIS B O 1
ATOM 1335 N N . GLY B 1 29 ? -7.531 -8.867 -5.984 1 98.75 29 GLY B N 1
ATOM 1336 C CA . GLY B 1 29 ? -7.402 -8.531 -7.395 1 98.75 29 GLY B CA 1
ATOM 1337 C C . GLY B 1 29 ? -6.457 -9.461 -8.141 1 98.75 29 GLY B C 1
ATOM 1338 O O . GLY B 1 29 ? -6.777 -9.93 -9.234 1 98.75 29 GLY B O 1
ATOM 1339 N N . GLU B 1 30 ? -5.344 -9.758 -7.543 1 98.88 30 GLU B N 1
ATOM 1340 C CA . GLU B 1 30 ? -4.352 -10.617 -8.18 1 98.88 30 GLU B CA 1
ATOM 1341 C C . GLU B 1 30 ? -4.816 -12.07 -8.195 1 98.88 30 GLU B C 1
ATOM 1343 O O . GLU B 1 30 ? -4.508 -12.812 -9.125 1 98.88 30 GLU B O 1
ATOM 1348 N N . MET B 1 31 ? -5.562 -12.422 -7.18 1 98.75 31 MET B N 1
ATOM 1349 C CA . MET B 1 31 ? -6.121 -13.773 -7.164 1 98.75 31 MET B CA 1
ATOM 1350 C C . MET B 1 31 ? -7.141 -13.953 -8.281 1 98.75 31 MET B C 1
ATOM 1352 O O . MET B 1 31 ? -7.148 -14.984 -8.961 1 98.75 31 MET B O 1
ATOM 1356 N N . TYR B 1 32 ? -8.008 -12.93 -8.492 1 98.75 32 TYR B N 1
ATOM 1357 C CA . TYR B 1 32 ? -8.938 -12.977 -9.617 1 98.75 32 TYR B CA 1
ATOM 1358 C C . TYR B 1 32 ? -8.188 -13.125 -10.938 1 98.75 32 TYR B C 1
ATOM 1360 O O . TYR B 1 32 ? -8.594 -13.906 -11.797 1 98.75 32 TYR B O 1
ATOM 1368 N N . ALA B 1 33 ? -7.148 -12.359 -11.094 1 98.56 33 ALA B N 1
ATOM 1369 C CA . ALA B 1 33 ? -6.34 -12.445 -12.305 1 98.56 33 ALA B CA 1
ATOM 1370 C C . ALA B 1 33 ? -5.777 -13.852 -12.5 1 98.56 33 ALA B C 1
ATOM 1372 O O . ALA B 1 33 ? -5.809 -14.391 -13.609 1 98.56 33 ALA B O 1
ATOM 1373 N N . ASP B 1 34 ? -5.355 -14.422 -11.398 1 97.88 34 ASP B N 1
ATOM 1374 C CA . ASP B 1 34 ? -4.785 -15.766 -11.43 1 97.88 34 ASP B CA 1
ATOM 1375 C C . ASP B 1 34 ? -5.832 -16.797 -11.836 1 97.88 34 ASP B C 1
ATOM 1377 O O . ASP B 1 34 ? -5.5 -17.828 -12.438 1 97.88 34 ASP B O 1
ATOM 1381 N N . MET B 1 35 ? -7.066 -16.5 -11.57 1 97.75 35 MET B N 1
ATOM 1382 C CA . MET B 1 35 ? -8.18 -17.391 -11.898 1 97.75 35 MET B CA 1
ATOM 1383 C C . MET B 1 35 ? -8.656 -17.156 -13.328 1 97.75 35 MET B C 1
ATOM 1385 O O . MET B 1 35 ? -9.57 -17.844 -13.805 1 97.75 35 MET B O 1
ATOM 1389 N N . GLY B 1 36 ? -8.117 -16.109 -14 1 98 36 GLY B N 1
ATOM 1390 C CA . GLY B 1 36 ? -8.508 -15.797 -15.367 1 98 36 GLY B CA 1
ATOM 1391 C C . GLY B 1 36 ? -9.719 -14.883 -15.445 1 98 36 GLY B C 1
ATOM 1392 O O . GLY B 1 36 ? -10.328 -14.75 -16.5 1 98 36 GLY B O 1
ATOM 1393 N N . LEU B 1 37 ? -10.07 -14.258 -14.336 1 98.12 37 LEU B N 1
ATOM 1394 C CA . LEU B 1 37 ? -11.219 -13.367 -14.273 1 98.12 37 LEU B CA 1
ATOM 1395 C C . LEU B 1 37 ? -10.789 -11.906 -14.383 1 98.12 37 LEU B C 1
ATOM 1397 O O . LEU B 1 37 ? -10.797 -11.172 -13.391 1 98.12 37 LEU B O 1
ATOM 1401 N N . SER B 1 38 ? -10.484 -11.445 -15.57 1 97.88 38 SER B N 1
ATOM 1402 C CA . SER B 1 38 ? -9.797 -10.18 -15.82 1 97.88 38 SER B CA 1
ATOM 1403 C C . SER B 1 38 ? -10.703 -8.992 -15.516 1 97.88 38 SER B C 1
ATOM 1405 O O . SER B 1 38 ? -10.234 -7.969 -15 1 97.88 38 SER B O 1
ATOM 1407 N N . VAL B 1 39 ? -11.969 -9.117 -15.812 1 97.5 39 VAL B N 1
ATOM 1408 C CA . VAL B 1 39 ? -12.883 -7.992 -15.633 1 97.5 39 VAL B CA 1
ATOM 1409 C C . VAL B 1 39 ? -13.023 -7.668 -14.148 1 97.5 39 VAL B C 1
ATOM 1411 O O . VAL B 1 39 ? -12.867 -6.512 -13.742 1 97.5 39 VAL B O 1
ATOM 1414 N N . ILE B 1 40 ? -13.258 -8.703 -13.32 1 97.75 40 ILE B N 1
ATOM 1415 C CA . ILE B 1 40 ? -13.406 -8.469 -11.883 1 97.75 40 ILE B CA 1
ATOM 1416 C C . ILE B 1 40 ? -12.055 -8.086 -11.289 1 97.75 40 ILE B C 1
ATOM 1418 O O . ILE B 1 40 ? -11.977 -7.254 -10.383 1 97.75 40 ILE B O 1
ATOM 1422 N N . SER B 1 41 ? -10.984 -8.664 -11.773 1 98.5 41 SER B N 1
ATOM 1423 C CA . SER B 1 41 ? -9.641 -8.32 -11.336 1 98.5 41 SER B CA 1
ATOM 1424 C C . SER B 1 41 ? -9.375 -6.828 -11.5 1 98.5 41 SER B C 1
ATOM 1426 O O . SER B 1 41 ? -8.922 -6.16 -10.562 1 98.5 41 SER B O 1
ATOM 1428 N N . GLU B 1 42 ? -9.664 -6.316 -12.641 1 98.31 42 GLU B N 1
ATOM 1429 C CA . GLU B 1 42 ? -9.43 -4.906 -12.945 1 98.31 42 GLU B CA 1
ATOM 1430 C C . GLU B 1 42 ? -10.234 -4.004 -12.008 1 98.31 42 GLU B C 1
ATOM 1432 O O . GLU B 1 42 ? -9.719 -3.004 -11.508 1 98.31 42 GLU B O 1
ATOM 1437 N N . ARG B 1 43 ? -11.453 -4.379 -11.812 1 97.75 43 ARG B N 1
ATOM 1438 C CA . ARG B 1 43 ? -12.312 -3.617 -10.922 1 97.75 43 ARG B CA 1
ATOM 1439 C C . ARG B 1 43 ? -11.75 -3.594 -9.5 1 97.75 43 ARG B C 1
ATOM 1441 O O . ARG B 1 43 ? -11.672 -2.535 -8.875 1 97.75 43 ARG B O 1
ATOM 1448 N N . ILE B 1 44 ? -11.297 -4.758 -9.031 1 98.44 44 ILE B N 1
ATOM 1449 C CA . ILE B 1 44 ? -10.844 -4.902 -7.648 1 98.44 44 ILE B CA 1
ATOM 1450 C C . ILE B 1 44 ? -9.492 -4.215 -7.473 1 98.44 44 ILE B C 1
ATOM 1452 O O . ILE B 1 44 ? -9.242 -3.578 -6.449 1 98.44 44 ILE B O 1
ATOM 1456 N N . LEU B 1 45 ? -8.633 -4.297 -8.422 1 98.56 45 LEU B N 1
ATOM 1457 C CA . LEU B 1 45 ? -7.355 -3.592 -8.375 1 98.56 45 LEU B CA 1
ATOM 1458 C C . LEU B 1 45 ? -7.566 -2.082 -8.398 1 98.56 45 LEU B C 1
ATOM 1460 O O . LEU B 1 45 ? -6.82 -1.338 -7.754 1 98.56 45 LEU B O 1
ATOM 1464 N N . HIS B 1 46 ? -8.555 -1.637 -9.125 1 98.06 46 HIS B N 1
ATOM 1465 C CA . HIS B 1 46 ? -8.93 -0.228 -9.109 1 98.06 46 HIS B CA 1
ATOM 1466 C C . HIS B 1 46 ? -9.383 0.203 -7.715 1 98.06 46 HIS B C 1
ATOM 1468 O O . HIS B 1 46 ? -9.031 1.289 -7.25 1 98.06 46 HIS B O 1
ATOM 1474 N N . GLU B 1 47 ? -10.188 -0.643 -7.07 1 97.75 47 GLU B N 1
ATOM 1475 C CA . GLU B 1 47 ? -10.633 -0.337 -5.715 1 97.75 47 GLU B CA 1
ATOM 1476 C C . GLU B 1 47 ? -9.445 -0.235 -4.758 1 97.75 47 GLU B C 1
ATOM 1478 O O . GLU B 1 47 ? -9.453 0.583 -3.836 1 97.75 47 GLU B O 1
ATOM 1483 N N . SER B 1 48 ? -8.438 -1.044 -4.934 1 98.56 48 SER B N 1
ATOM 1484 C CA . SER B 1 48 ? -7.223 -0.986 -4.133 1 98.56 48 SER B CA 1
ATOM 1485 C C . SER B 1 48 ? -6.551 0.379 -4.246 1 98.56 48 SER B C 1
ATOM 1487 O O . SER B 1 48 ? -6.156 0.968 -3.24 1 98.56 48 SER B O 1
ATOM 1489 N N . LEU B 1 49 ? -6.465 0.904 -5.434 1 98.06 49 LEU B N 1
ATOM 1490 C CA . LEU B 1 49 ? -5.863 2.211 -5.668 1 98.06 49 LEU B CA 1
ATOM 1491 C C . LEU B 1 49 ? -6.727 3.322 -5.082 1 98.06 49 LEU B C 1
ATOM 1493 O O . LEU B 1 49 ? -6.207 4.309 -4.555 1 98.06 49 LEU B O 1
ATOM 1497 N N . HIS B 1 50 ? -7.961 3.137 -5.176 1 97.94 50 HIS B N 1
ATOM 1498 C CA . HIS B 1 50 ? -8.859 4.141 -4.621 1 97.94 50 HIS B CA 1
ATOM 1499 C C . HIS B 1 50 ? -8.75 4.203 -3.1 1 97.94 50 HIS B C 1
ATOM 1501 O O . HIS B 1 50 ? -8.773 5.289 -2.516 1 97.94 50 HIS B O 1
ATOM 1507 N N . GLU B 1 51 ? -8.641 3.057 -2.455 1 98.31 51 GLU B N 1
ATOM 1508 C CA . GLU B 1 51 ? -8.422 3.045 -1.012 1 98.31 51 GLU B CA 1
ATOM 1509 C C . GLU B 1 51 ? -7.098 3.711 -0.648 1 98.31 51 GLU B C 1
ATOM 1511 O O . GLU B 1 51 ? -6.98 4.336 0.407 1 98.31 51 GLU B O 1
ATOM 1516 N N . ARG B 1 52 ? -6.109 3.533 -1.48 1 98.38 52 ARG B N 1
ATOM 1517 C CA . ARG B 1 52 ? -4.828 4.203 -1.274 1 98.38 52 ARG B CA 1
ATOM 1518 C C . ARG B 1 52 ? -4.992 5.719 -1.302 1 98.38 52 ARG B C 1
ATOM 1520 O O . ARG B 1 52 ? -4.348 6.434 -0.531 1 98.38 52 ARG B O 1
ATOM 1527 N N . GLU B 1 53 ? -5.84 6.219 -2.158 1 98.31 53 GLU B N 1
ATOM 1528 C CA . GLU B 1 53 ? -6.121 7.652 -2.195 1 98.31 53 GLU B CA 1
ATOM 1529 C C . GLU B 1 53 ? -6.77 8.125 -0.897 1 98.31 53 GLU B C 1
ATOM 1531 O O . GLU B 1 53 ? -6.488 9.227 -0.421 1 98.31 53 GLU B O 1
ATOM 1536 N N . HIS B 1 54 ? -7.684 7.324 -0.328 1 98.62 54 HIS B N 1
ATOM 1537 C CA . HIS B 1 54 ? -8.258 7.641 0.975 1 98.62 54 HIS B CA 1
ATOM 1538 C C . HIS B 1 54 ? -7.188 7.684 2.057 1 98.62 54 HIS B C 1
ATOM 1540 O O . HIS B 1 54 ? -7.195 8.57 2.91 1 98.62 54 HIS B O 1
ATOM 1546 N N . ALA B 1 55 ? -6.297 6.758 1.958 1 98.75 55 ALA B N 1
ATOM 1547 C CA . ALA B 1 55 ? -5.184 6.734 2.902 1 98.75 55 ALA B CA 1
ATOM 1548 C C . ALA B 1 55 ? -4.34 8 2.787 1 98.75 55 ALA B C 1
ATOM 1550 O O . ALA B 1 55 ? -3.939 8.586 3.797 1 98.75 55 ALA B O 1
ATOM 1551 N N . ARG B 1 56 ? -4.109 8.438 1.554 1 98.81 56 ARG B N 1
ATOM 1552 C CA . ARG B 1 56 ? -3.32 9.648 1.344 1 98.81 56 ARG B CA 1
ATOM 1553 C C . ARG B 1 56 ? -4.008 10.859 1.956 1 98.81 56 ARG B C 1
ATOM 1555 O O . ARG B 1 56 ? -3.361 11.695 2.6 1 98.81 56 ARG B O 1
ATOM 1562 N N . ALA B 1 57 ? -5.312 10.938 1.765 1 98.75 57 ALA B N 1
ATOM 1563 C CA . ALA B 1 57 ? -6.07 12.047 2.338 1 98.75 57 ALA B CA 1
ATOM 1564 C C . ALA B 1 57 ? -5.957 12.062 3.861 1 98.75 57 ALA B C 1
ATOM 1566 O O . ALA B 1 57 ? -5.82 13.125 4.473 1 98.75 57 ALA B O 1
ATOM 1567 N N . LEU B 1 58 ? -5.98 10.914 4.418 1 98.88 58 LEU B N 1
ATOM 1568 C CA . LEU B 1 58 ? -5.855 10.789 5.867 1 98.88 58 LEU B CA 1
ATOM 1569 C C . LEU B 1 58 ? -4.465 11.203 6.328 1 98.88 58 LEU B C 1
ATOM 1571 O O . LEU B 1 58 ? -4.32 11.938 7.312 1 98.88 58 LEU B O 1
ATOM 1575 N N . ILE B 1 59 ? -3.453 10.75 5.637 1 98.88 59 ILE B N 1
ATOM 1576 C CA . ILE B 1 59 ? -2.076 11.102 5.973 1 98.88 59 ILE B CA 1
ATOM 1577 C C . ILE B 1 59 ? -1.896 12.617 5.914 1 98.88 59 ILE B C 1
ATOM 1579 O O . ILE B 1 59 ? -1.358 13.219 6.844 1 98.88 59 ILE B O 1
ATOM 1583 N N . GLN B 1 60 ? -2.404 13.203 4.867 1 98.75 60 GLN B N 1
ATOM 1584 C CA . GLN B 1 60 ? -2.295 14.648 4.672 1 98.75 60 GLN B CA 1
ATOM 1585 C C . GLN B 1 60 ? -2.979 15.406 5.805 1 98.75 60 GLN B C 1
ATOM 1587 O O . GLN B 1 60 ? -2.428 16.375 6.332 1 98.75 60 GLN B O 1
ATOM 1592 N N . ARG B 1 61 ? -4.133 14.961 6.199 1 98.75 61 ARG B N 1
ATOM 1593 C CA . ARG B 1 61 ? -4.875 15.633 7.262 1 98.75 61 ARG B CA 1
ATOM 1594 C C . ARG B 1 61 ? -4.152 15.508 8.602 1 98.75 61 ARG B C 1
ATOM 1596 O O . ARG B 1 61 ? -4.062 16.469 9.352 1 98.75 61 ARG B O 1
ATOM 1603 N N . ILE B 1 62 ? -3.641 14.32 8.875 1 98.69 62 ILE B N 1
ATOM 1604 C CA . ILE B 1 62 ? -2.914 14.078 10.117 1 98.69 62 ILE B CA 1
ATOM 1605 C C . ILE B 1 62 ? -1.685 14.984 10.172 1 98.69 62 ILE B C 1
ATOM 1607 O O . ILE B 1 62 ? -1.42 15.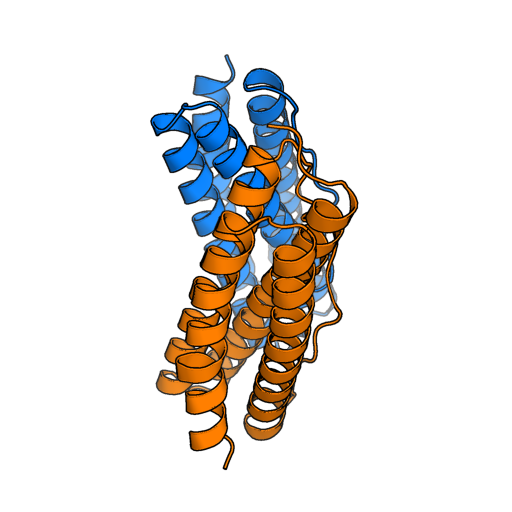617 11.195 1 98.69 62 ILE B O 1
ATOM 1611 N N . LEU B 1 63 ? -0.97 15.094 9.078 1 98.5 63 LEU B N 1
ATOM 1612 C CA . LEU B 1 63 ? 0.202 15.961 9.016 1 98.5 63 LEU B CA 1
ATOM 1613 C C . LEU B 1 63 ? -0.192 17.422 9.211 1 98.5 63 LEU B C 1
ATOM 1615 O O . LEU B 1 63 ? 0.459 18.156 9.961 1 98.5 63 LEU B O 1
ATOM 1619 N N . PHE B 1 64 ? -1.268 17.828 8.609 1 98.06 64 PHE B N 1
ATOM 1620 C CA . PHE B 1 64 ? -1.756 19.203 8.734 1 98.06 64 PHE B CA 1
ATOM 1621 C C . PHE B 1 64 ? -2.037 19.547 10.188 1 98.06 64 PHE B C 1
ATOM 1623 O O . PHE B 1 64 ? -1.765 20.672 10.625 1 98.06 64 PHE B O 1
ATOM 1630 N N . LEU B 1 65 ? -2.539 18.578 10.891 1 97.69 65 LEU B N 1
ATOM 1631 C CA . LEU B 1 65 ? -2.912 18.766 12.281 1 97.69 65 LEU B CA 1
ATOM 1632 C C . LEU B 1 65 ? -1.713 18.562 13.203 1 97.69 65 LEU B C 1
ATOM 1634 O O . LEU B 1 65 ? -1.868 18.438 14.422 1 97.69 65 LEU B O 1
ATOM 1638 N N . GLU B 1 66 ? -0.538 18.328 12.641 1 97.5 66 GLU B N 1
ATOM 1639 C CA . GLU B 1 66 ? 0.747 18.188 13.32 1 97.5 66 GLU B CA 1
ATOM 1640 C C . GLU B 1 66 ? 0.839 16.859 14.062 1 97.5 66 GLU B C 1
ATOM 1642 O O . GLU B 1 66 ? 1.525 16.766 15.086 1 97.5 66 GLU B O 1
ATOM 1647 N N . GLY B 1 67 ? -0.008 15.93 13.555 1 97.75 67 GLY B N 1
ATOM 1648 C CA . GLY B 1 67 ? 0.115 14.57 14.039 1 97.75 67 GLY B CA 1
ATOM 1649 C C . GLY B 1 67 ? 1.13 13.742 13.266 1 97.75 67 GLY B C 1
ATOM 1650 O O . GLY B 1 67 ? 1.771 14.25 12.344 1 97.75 67 GLY B O 1
ATOM 1651 N N . LYS B 1 68 ? 1.257 12.523 13.727 1 97.56 68 LYS B N 1
ATOM 1652 C CA . LYS B 1 68 ? 2.148 11.57 13.078 1 97.56 68 LYS B CA 1
ATOM 1653 C C . LYS B 1 68 ? 1.362 10.406 12.469 1 97.56 68 LYS B C 1
ATOM 1655 O O . LYS B 1 68 ? 0.851 9.555 13.195 1 97.56 68 LYS B O 1
ATOM 1660 N N . PRO B 1 69 ? 1.279 10.438 11.141 1 98.69 69 PRO B N 1
ATOM 1661 C CA . PRO B 1 69 ? 0.615 9.273 10.539 1 98.69 69 PRO B CA 1
ATOM 1662 C C . PRO B 1 69 ? 1.332 7.965 10.844 1 98.69 69 PRO B C 1
ATOM 1664 O O . PRO B 1 69 ? 2.561 7.891 10.758 1 98.69 69 PRO B O 1
ATOM 1667 N N . ASN B 1 70 ? 0.62 6.949 11.234 1 98.31 70 ASN B N 1
ATOM 1668 C CA . ASN B 1 70 ? 1.162 5.625 11.516 1 98.31 70 ASN B CA 1
ATOM 1669 C C . ASN B 1 70 ? 0.871 4.652 10.375 1 98.31 70 ASN B C 1
ATOM 1671 O O . ASN B 1 70 ? -0.25 4.152 10.25 1 98.31 70 ASN B O 1
ATOM 1675 N N . LEU B 1 71 ? 1.864 4.27 9.578 1 98.25 71 LEU B N 1
ATOM 1676 C CA . LEU B 1 71 ? 1.642 3.371 8.453 1 98.25 71 LEU B CA 1
ATOM 1677 C C . LEU B 1 71 ? 2.057 1.945 8.805 1 98.25 71 LEU B C 1
ATOM 1679 O O . LEU B 1 71 ? 1.939 1.038 7.977 1 98.25 71 LEU B O 1
ATOM 1683 N N . ALA B 1 72 ? 2.502 1.748 10.031 1 95.62 72 ALA B N 1
ATOM 1684 C CA . ALA B 1 72 ? 2.885 0.407 10.461 1 95.62 72 ALA B CA 1
ATOM 1685 C C . ALA B 1 72 ? 1.671 -0.377 10.961 1 95.62 72 ALA B C 1
ATOM 1687 O O . ALA B 1 72 ? 1.664 -1.609 10.922 1 95.62 72 ALA B O 1
ATOM 1688 N N . LYS B 1 73 ? 0.728 0.346 11.461 1 95.81 73 LYS B N 1
ATOM 1689 C CA . LYS B 1 73 ? -0.477 -0.29 11.984 1 95.81 73 LYS B CA 1
ATOM 1690 C C . LYS B 1 73 ? -1.359 -0.813 10.852 1 95.81 73 LYS B C 1
ATOM 1692 O O . LYS B 1 73 ? -1.581 -0.119 9.859 1 95.81 73 LYS B O 1
ATOM 1697 N N . ARG B 1 74 ? -1.854 -2.061 11.008 1 96.56 74 ARG B N 1
ATOM 1698 C CA . ARG B 1 74 ? -2.76 -2.695 10.062 1 96.56 74 ARG B CA 1
ATOM 1699 C C . ARG B 1 74 ? -3.861 -3.463 10.781 1 96.56 74 ARG B C 1
ATOM 1701 O O . ARG B 1 74 ? -3.643 -3.994 11.875 1 96.56 74 ARG B O 1
ATOM 1708 N N . ASP B 1 75 ? -4.945 -3.504 10.141 1 96.31 75 ASP B N 1
ATOM 1709 C CA . ASP B 1 75 ? -5.973 -4.461 10.539 1 96.31 75 ASP B CA 1
ATOM 1710 C C . ASP B 1 75 ? -5.742 -5.816 9.883 1 96.31 75 ASP B C 1
ATOM 1712 O O . ASP B 1 75 ? -5.02 -5.918 8.883 1 96.31 75 ASP B O 1
ATOM 1716 N N . ALA B 1 76 ? -6.375 -6.789 10.508 1 96.44 76 ALA B N 1
ATOM 1717 C CA . ALA B 1 76 ? -6.262 -8.125 9.93 1 96.44 76 ALA B CA 1
ATOM 1718 C C . ALA B 1 76 ? -6.934 -8.188 8.555 1 96.44 76 ALA B C 1
ATOM 1720 O O . ALA B 1 76 ? -8 -7.609 8.352 1 96.44 76 ALA B O 1
ATOM 1721 N N . LEU B 1 77 ? -6.27 -8.891 7.625 1 97.88 77 LEU B N 1
ATOM 1722 C CA . LEU B 1 77 ? -6.859 -9.133 6.312 1 97.88 77 LEU B CA 1
ATOM 1723 C C . LEU B 1 77 ? -7.754 -10.367 6.34 1 97.88 77 LEU B C 1
ATOM 1725 O O . LEU B 1 77 ? -7.465 -11.336 7.047 1 97.88 77 LEU B O 1
ATOM 1729 N N . ASN B 1 78 ? -8.812 -10.336 5.648 1 98.12 78 ASN B N 1
ATOM 1730 C CA . ASN B 1 78 ? -9.672 -11.484 5.422 1 98.12 78 ASN B CA 1
ATOM 1731 C C . ASN B 1 78 ? -9.633 -11.938 3.963 1 98.12 78 ASN B C 1
ATOM 1733 O O . ASN B 1 78 ? -10.438 -11.477 3.148 1 98.12 78 ASN B O 1
ATOM 1737 N N . ILE B 1 79 ? -8.789 -12.867 3.682 1 98.38 79 ILE B N 1
ATOM 1738 C CA . ILE B 1 79 ? -8.555 -13.266 2.299 1 98.38 79 ILE B CA 1
ATOM 1739 C C . ILE B 1 79 ? -9.422 -14.477 1.952 1 98.38 79 ILE B C 1
ATOM 1741 O O . ILE B 1 79 ? -9.297 -15.531 2.568 1 98.38 79 ILE B O 1
ATOM 1745 N N . GLY B 1 80 ? -10.273 -14.289 1.049 1 98 80 GLY B N 1
ATOM 1746 C CA . GLY B 1 80 ? -11.102 -15.391 0.574 1 98 80 GLY B CA 1
ATOM 1747 C C . GLY B 1 80 ? -10.32 -16.406 -0.249 1 98 80 GLY B C 1
ATOM 1748 O O . GLY B 1 80 ? -9.227 -16.109 -0.727 1 98 80 GLY B O 1
ATOM 1749 N N . LYS B 1 81 ? -10.984 -17.609 -0.449 1 96.81 81 LYS B N 1
ATOM 1750 C CA . LYS B 1 81 ? -10.305 -18.703 -1.144 1 96.81 81 LYS B CA 1
ATOM 1751 C C . LYS B 1 81 ? -10.906 -18.938 -2.527 1 96.81 81 LYS B C 1
ATOM 1753 O O . LYS B 1 81 ? -10.352 -19.672 -3.336 1 96.81 81 LYS B O 1
ATOM 1758 N N . ASP B 1 82 ? -12 -18.359 -2.725 1 97.12 82 ASP B N 1
ATOM 1759 C CA . ASP B 1 82 ? -12.703 -18.422 -4 1 97.12 82 ASP B CA 1
ATOM 1760 C C . ASP B 1 82 ? -13.469 -17.125 -4.27 1 97.12 82 ASP B C 1
ATOM 1762 O O . ASP B 1 82 ? -13.477 -16.219 -3.441 1 97.12 82 ASP B O 1
ATOM 1766 N N . VAL B 1 83 ? -14.047 -17.047 -5.457 1 97.44 83 VAL B N 1
ATOM 1767 C CA . VAL B 1 83 ? -14.695 -15.82 -5.906 1 97.44 83 VAL B CA 1
ATOM 1768 C C . VAL B 1 83 ? -15.734 -15.375 -4.875 1 97.44 83 VAL B C 1
ATOM 1770 O O . VAL B 1 83 ? -15.727 -14.227 -4.43 1 97.44 83 VAL B O 1
ATOM 1773 N N . LYS B 1 84 ? -16.578 -16.312 -4.449 1 97.5 84 LYS B N 1
ATOM 1774 C CA . LYS B 1 84 ? -17.656 -15.977 -3.523 1 97.5 84 LYS B CA 1
ATOM 1775 C C . LYS B 1 84 ? -17.094 -15.453 -2.201 1 97.5 84 LYS B C 1
ATOM 1777 O O . LYS B 1 84 ? -17.516 -14.391 -1.726 1 97.5 84 LYS B O 1
ATOM 1782 N N . SER B 1 85 ? -16.203 -16.156 -1.622 1 98.12 85 SER B N 1
ATOM 1783 C CA . SER B 1 85 ? -15.672 -15.766 -0.317 1 98.12 85 SER B CA 1
ATOM 1784 C C . SER B 1 85 ? -14.852 -14.484 -0.41 1 98.12 85 SER B C 1
ATOM 1786 O O . SER B 1 85 ? -14.797 -13.703 0.541 1 98.12 85 SER B O 1
ATOM 1788 N N . MET B 1 86 ? -14.18 -14.227 -1.562 1 98.5 86 MET B N 1
ATOM 1789 C CA . MET B 1 86 ? -13.445 -12.977 -1.742 1 98.5 86 MET B CA 1
ATOM 1790 C C . MET B 1 86 ? -14.406 -11.789 -1.819 1 98.5 86 MET B C 1
ATOM 1792 O O . MET B 1 86 ? -14.172 -10.766 -1.183 1 98.5 86 MET B O 1
ATOM 1796 N N . LEU B 1 87 ? -15.492 -11.992 -2.533 1 98 87 LEU B N 1
ATOM 1797 C CA . LEU B 1 87 ? -16.5 -10.945 -2.639 1 98 87 LEU B CA 1
ATOM 1798 C C . LEU B 1 87 ? -17.141 -10.664 -1.28 1 98 87 LEU B C 1
ATOM 1800 O O . LEU B 1 87 ? -17.312 -9.508 -0.902 1 98 87 LEU B O 1
ATOM 1804 N N . GLU B 1 88 ? -17.406 -11.688 -0.569 1 97.75 88 GLU B N 1
ATOM 1805 C CA . GLU B 1 88 ? -18.016 -11.555 0.75 1 97.75 88 GLU B CA 1
ATOM 1806 C C . GLU B 1 88 ? -17.062 -10.867 1.729 1 97.75 88 GLU B C 1
ATOM 1808 O O . GLU B 1 88 ? -17.484 -10.031 2.531 1 97.75 88 GLU B O 1
ATOM 1813 N N . SER B 1 89 ? -15.852 -11.273 1.669 1 98.44 89 SER B N 1
ATOM 1814 C CA . SER B 1 89 ? -14.844 -10.672 2.535 1 98.44 89 SER B CA 1
ATOM 1815 C C . SER B 1 89 ? -14.688 -9.18 2.252 1 98.44 89 SER B C 1
ATOM 1817 O O . SER B 1 89 ? -14.578 -8.375 3.178 1 98.44 89 SER B O 1
ATOM 1819 N N . ASP B 1 90 ? -14.648 -8.828 0.983 1 98.31 90 ASP B N 1
ATOM 1820 C CA . ASP B 1 90 ? -14.5 -7.43 0.605 1 98.31 9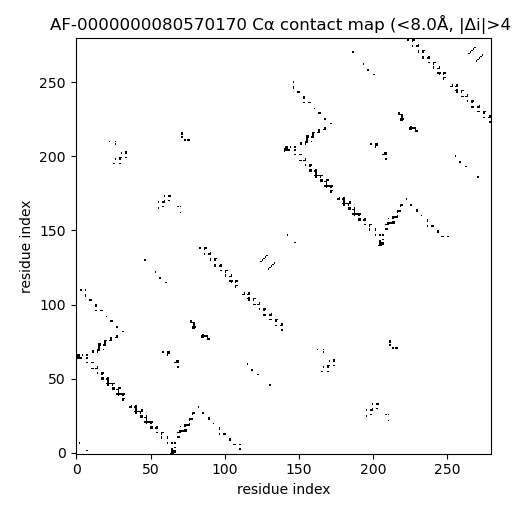0 ASP B CA 1
ATOM 1821 C C . ASP B 1 90 ? -15.734 -6.621 0.994 1 98.31 90 ASP B C 1
ATOM 1823 O O . ASP B 1 90 ? -15.625 -5.461 1.399 1 98.31 90 ASP B O 1
ATOM 1827 N N . LEU B 1 91 ? -16.875 -7.219 0.869 1 97.75 91 LEU B N 1
ATOM 1828 C CA . LEU B 1 91 ? -18.094 -6.543 1.287 1 97.75 91 LEU B CA 1
ATOM 1829 C C . LEU B 1 91 ? -18.109 -6.309 2.793 1 97.75 91 LEU B C 1
ATOM 1831 O O . LEU B 1 91 ? -18.438 -5.215 3.254 1 97.75 91 LEU B O 1
ATOM 1835 N N . ALA B 1 92 ? -17.719 -7.301 3.541 1 97.88 92 ALA B N 1
ATOM 1836 C CA . ALA B 1 92 ? -17.625 -7.168 4.992 1 97.88 92 ALA B CA 1
ATOM 1837 C C . ALA B 1 92 ? -16.641 -6.066 5.379 1 97.88 92 ALA B C 1
ATOM 1839 O O . ALA B 1 92 ? -16.891 -5.316 6.328 1 97.88 92 ALA B O 1
ATOM 1840 N N . LEU B 1 93 ? -15.57 -6 4.645 1 97.88 93 LEU B N 1
ATOM 1841 C CA . LEU B 1 93 ? -14.578 -4.953 4.848 1 97.88 93 LEU B CA 1
ATOM 1842 C C . LEU B 1 93 ? -15.211 -3.572 4.688 1 97.88 93 LEU B C 1
ATOM 1844 O O . LEU B 1 93 ? -15.008 -2.693 5.531 1 97.88 93 LEU B O 1
ATOM 1848 N N . GLU B 1 94 ? -15.977 -3.426 3.623 1 97.69 94 GLU B N 1
ATOM 1849 C CA . GLU B 1 94 ? -16.578 -2.125 3.357 1 97.69 94 GLU B CA 1
ATOM 1850 C C . GLU B 1 94 ? -17.594 -1.754 4.445 1 97.69 94 GLU B C 1
ATOM 1852 O O . GLU B 1 94 ? -17.703 -0.584 4.816 1 97.69 94 GLU B O 1
ATOM 1857 N N . TYR B 1 95 ? -18.281 -2.721 4.973 1 97.56 95 TYR B N 1
ATOM 1858 C CA . TYR B 1 95 ? -19.219 -2.453 6.062 1 97.56 95 TYR B CA 1
ATOM 1859 C C . TYR B 1 95 ? -18.484 -1.994 7.312 1 97.56 95 TYR B C 1
ATOM 1861 O O . TYR B 1 95 ? -18.953 -1.108 8.031 1 97.56 95 TYR B O 1
ATOM 1869 N N . THR B 1 96 ? -17.406 -2.596 7.52 1 97.81 96 THR B N 1
ATOM 1870 C CA . THR B 1 96 ? -16.562 -2.193 8.648 1 97.81 96 THR B CA 1
ATOM 1871 C C . THR B 1 96 ? -16.047 -0.772 8.453 1 97.81 96 THR B C 1
ATOM 1873 O O . THR B 1 96 ? -16.062 0.029 9.391 1 97.81 96 THR B O 1
ATOM 1876 N N . VAL B 1 97 ? -15.602 -0.481 7.234 1 97.69 97 VAL B N 1
ATOM 1877 C CA . VAL B 1 97 ? -15.094 0.848 6.914 1 97.69 97 VAL B CA 1
ATOM 1878 C C . VAL B 1 97 ? -16.188 1.888 7.129 1 97.69 97 VAL B C 1
ATOM 1880 O O . VAL B 1 97 ? -15.953 2.936 7.734 1 97.69 97 VAL B O 1
ATOM 1883 N N . VAL B 1 98 ? -17.391 1.606 6.672 1 97.88 98 VAL B N 1
ATOM 1884 C CA . VAL B 1 98 ? -18.531 2.502 6.812 1 97.88 98 VAL B CA 1
ATOM 1885 C C . VAL B 1 98 ? -18.781 2.779 8.297 1 97.88 98 VAL B C 1
ATOM 1887 O O . VAL B 1 98 ? -18.969 3.932 8.695 1 97.88 98 VAL B O 1
ATOM 1890 N N .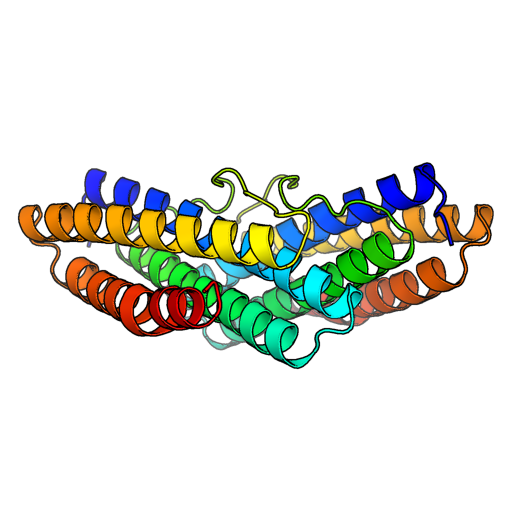 LYS B 1 99 ? -18.766 1.741 9.078 1 98.25 99 LYS B N 1
ATOM 1891 C CA . LYS B 1 99 ? -19 1.871 10.516 1 98.25 99 LYS B CA 1
ATOM 1892 C C . LYS B 1 99 ? -17.953 2.764 11.172 1 98.25 99 LYS B C 1
ATOM 1894 O O . LYS B 1 99 ? -18.297 3.648 11.961 1 98.25 99 LYS B O 1
ATOM 1899 N N . HIS B 1 100 ? -16.734 2.529 10.844 1 98.31 100 HIS B N 1
ATOM 1900 C CA . HIS B 1 100 ? -15.641 3.303 11.414 1 98.31 100 HIS B CA 1
ATOM 1901 C C . HIS B 1 100 ? -15.711 4.762 10.977 1 98.31 100 HIS B C 1
ATOM 1903 O O . HIS B 1 100 ? -15.461 5.668 11.773 1 98.31 100 HIS B O 1
ATOM 1909 N N . LEU B 1 101 ? -16.031 4.98 9.695 1 98.69 101 LEU B N 1
ATOM 1910 C CA . LEU B 1 101 ? -16.141 6.336 9.164 1 98.69 101 LEU B CA 1
ATOM 1911 C C . LEU B 1 101 ? -17.25 7.109 9.875 1 98.69 101 LEU B C 1
ATOM 1913 O O . LEU B 1 101 ? -17.062 8.266 10.258 1 98.69 101 LEU B O 1
ATOM 1917 N N . LYS B 1 102 ? -18.391 6.453 10.062 1 98.69 102 LYS B N 1
ATOM 1918 C CA . LYS B 1 102 ? -19.516 7.113 10.719 1 98.69 102 LYS B CA 1
ATOM 1919 C C . LYS B 1 102 ? -19.172 7.508 12.148 1 98.69 102 LYS B C 1
ATOM 1921 O O . LYS B 1 102 ? -19.484 8.617 12.594 1 98.69 102 LYS B O 1
ATOM 1926 N N . LYS B 1 103 ? -18.531 6.625 12.82 1 98.69 103 LYS B N 1
ATOM 1927 C CA . LYS B 1 103 ? -18.094 6.926 14.188 1 98.69 103 LYS B CA 1
ATOM 1928 C C . LYS B 1 103 ? -17.094 8.078 14.203 1 98.69 103 LYS B C 1
ATOM 1930 O O . LYS B 1 103 ? -17.172 8.953 15.07 1 98.69 103 LYS B O 1
ATOM 1935 N N . ALA B 1 104 ? -16.188 8.07 13.289 1 98.81 104 ALA B N 1
ATOM 1936 C CA . ALA B 1 104 ? -15.164 9.117 13.203 1 98.81 104 ALA B CA 1
ATOM 1937 C C . ALA B 1 104 ? -15.789 10.469 12.859 1 98.81 104 ALA B C 1
ATOM 1939 O O . ALA B 1 104 ? -15.391 11.5 13.406 1 98.81 104 ALA B O 1
ATOM 1940 N N . ILE B 1 105 ? -16.75 10.445 11.953 1 98.69 105 ILE B N 1
ATOM 1941 C CA . ILE B 1 105 ? -17.438 11.664 11.555 1 98.69 105 ILE B CA 1
ATOM 1942 C C . ILE B 1 105 ? -18.141 12.289 12.766 1 98.69 105 ILE B C 1
ATOM 1944 O O . ILE B 1 105 ? -18.031 13.492 12.992 1 98.69 105 ILE B O 1
ATOM 1948 N N . GLU B 1 106 ? -18.781 11.453 13.547 1 98.62 106 GLU B N 1
ATOM 1949 C CA . GLU B 1 106 ? -19.422 11.93 14.766 1 98.62 106 GLU B CA 1
ATOM 1950 C C . GLU B 1 106 ? -18.422 12.57 15.719 1 98.62 106 GLU B C 1
ATOM 1952 O O . GLU B 1 106 ? -18.672 13.641 16.266 1 98.62 106 GLU B O 1
ATOM 1957 N N . ALA B 1 107 ? -17.297 11.93 15.906 1 98.44 107 ALA B N 1
ATOM 1958 C CA . ALA B 1 107 ? -16.25 12.445 16.797 1 98.44 107 ALA B CA 1
ATOM 1959 C C . ALA B 1 107 ? -15.727 13.789 16.297 1 98.44 107 ALA B C 1
ATOM 1961 O O . ALA B 1 107 ? -15.5 14.703 17.109 1 98.44 107 ALA B O 1
ATOM 1962 N N . CYS B 1 108 ? -15.516 13.914 14.984 1 98.25 108 CYS B N 1
ATOM 1963 C CA . CYS B 1 108 ? -15.047 15.172 14.406 1 98.25 108 CYS B CA 1
ATOM 1964 C C . CYS B 1 108 ? -16.062 16.281 14.625 1 98.25 108 CYS B C 1
ATOM 1966 O O . CYS B 1 108 ? -15.695 17.422 14.93 1 98.25 108 CYS B O 1
ATOM 1968 N N . GLU B 1 109 ? -17.328 15.922 14.422 1 97.56 109 GLU B N 1
ATOM 1969 C CA . GLU B 1 109 ? -18.406 16.891 14.641 1 97.56 109 GLU B CA 1
ATOM 1970 C C . GLU B 1 109 ? -18.422 17.375 16.094 1 97.56 109 GLU B C 1
ATOM 1972 O O . GLU B 1 109 ? -18.5 18.578 16.344 1 97.56 109 GLU B O 1
ATOM 1977 N N . GLN B 1 110 ? -18.312 16.5 17.016 1 97.69 110 GLN B N 1
ATOM 1978 C CA . GLN B 1 110 ? -18.328 16.844 18.422 1 97.69 110 GLN B CA 1
ATOM 1979 C C . GLN B 1 110 ? -17.125 17.734 18.797 1 97.69 110 GLN B C 1
ATOM 1981 O O . GLN B 1 110 ? -17.25 18.609 19.641 1 97.69 110 GLN B O 1
ATOM 1986 N N . ALA B 1 111 ? -16.062 17.469 18.109 1 97 111 ALA B N 1
ATOM 1987 C CA . ALA B 1 111 ? -14.836 18.234 18.375 1 97 111 ALA B CA 1
ATOM 1988 C C . ALA B 1 111 ? -14.797 19.516 17.547 1 97 111 ALA B C 1
ATOM 1990 O O . ALA B 1 111 ? -13.82 20.266 17.594 1 97 111 ALA B O 1
ATOM 1991 N N . GLN B 1 112 ? -15.758 19.719 16.734 1 97.19 112 GLN B N 1
ATOM 1992 C CA . GLN B 1 112 ? -15.898 20.859 15.836 1 97.19 112 GLN B CA 1
ATOM 1993 C C . GLN B 1 112 ? -14.758 20.906 14.828 1 97.19 112 GLN B C 1
ATOM 1995 O O . GLN B 1 112 ? -14.305 22 14.445 1 97.19 112 GLN B O 1
ATOM 2000 N N . ASP B 1 113 ? -14.211 19.812 14.508 1 97.25 113 ASP B N 1
ATOM 2001 C CA . ASP B 1 113 ? -13.273 19.672 13.398 1 97.25 113 ASP B CA 1
ATOM 2002 C C . ASP B 1 113 ? -14.008 19.406 12.086 1 97.25 113 ASP B C 1
ATOM 2004 O O . ASP B 1 113 ? -14.023 18.281 11.602 1 97.25 113 ASP B O 1
ATOM 2008 N N . PHE B 1 114 ? -14.477 20.438 11.453 1 97.75 114 PHE B N 1
ATOM 2009 C CA . PHE B 1 114 ? -15.406 20.328 10.336 1 97.75 114 PHE B CA 1
ATOM 2010 C C . PHE B 1 114 ? -14.672 19.984 9.047 1 97.75 114 PHE B C 1
ATOM 2012 O O . PHE B 1 114 ? -15.242 19.359 8.156 1 97.75 114 PHE B O 1
ATOM 2019 N N . VAL B 1 115 ? -13.414 20.375 8.992 1 97.81 115 VAL B N 1
ATOM 2020 C CA . VAL B 1 115 ? -12.648 20.062 7.789 1 97.81 115 VAL B CA 1
ATOM 2021 C C . VAL B 1 115 ? -12.406 18.547 7.707 1 97.81 115 VAL B C 1
ATOM 2023 O O . VAL B 1 115 ? -12.625 17.938 6.66 1 97.81 115 VAL B O 1
ATOM 2026 N N . SER B 1 116 ? -11.984 17.953 8.875 1 98.31 116 SER B N 1
ATOM 2027 C CA . SER B 1 116 ? -11.828 16.5 8.906 1 98.31 116 SER B CA 1
ATOM 2028 C C . SER B 1 116 ? -13.156 15.805 8.641 1 98.31 116 SER B C 1
ATOM 2030 O O . SER B 1 116 ? -13.211 14.836 7.883 1 98.31 116 SER B O 1
ATOM 2032 N N . ARG B 1 117 ? -14.188 16.312 9.25 1 98.5 117 ARG B N 1
ATOM 2033 C CA . ARG B 1 117 ? -15.523 15.75 9.047 1 98.5 117 ARG B CA 1
ATOM 2034 C C . ARG B 1 117 ? -15.891 15.727 7.566 1 98.5 117 ARG B C 1
ATOM 2036 O O . ARG B 1 117 ? -16.359 14.703 7.055 1 98.5 117 ARG B O 1
ATOM 2043 N N . GLU B 1 118 ? -15.656 16.766 6.863 1 98.62 118 GLU B N 1
ATOM 2044 C CA . GLU B 1 118 ? -15.992 16.859 5.445 1 98.62 118 GLU B CA 1
ATOM 2045 C C . GLU B 1 118 ? -15.18 15.875 4.617 1 98.62 118 GLU B C 1
ATOM 2047 O O . GLU B 1 118 ? -15.711 15.234 3.711 1 98.62 118 GLU B O 1
ATOM 2052 N N . MET B 1 119 ? -13.883 15.758 4.879 1 98.5 119 MET B N 1
ATOM 2053 C CA . MET B 1 119 ? -13.016 14.805 4.191 1 98.5 119 MET B CA 1
ATOM 2054 C C . MET B 1 119 ? -13.539 13.383 4.352 1 98.5 119 MET B C 1
ATOM 2056 O O . MET B 1 119 ? -13.586 12.617 3.385 1 98.5 119 MET B O 1
ATOM 2060 N N . LEU B 1 120 ? -13.961 13.07 5.566 1 98.81 120 LEU B N 1
ATOM 2061 C CA . LEU B 1 120 ? -14.422 11.719 5.863 1 98.81 120 LEU B CA 1
ATOM 2062 C C . LEU B 1 120 ? -15.781 11.453 5.211 1 98.81 120 LEU B C 1
ATOM 2064 O O . LEU B 1 120 ? -16.078 10.32 4.828 1 98.81 120 LEU B O 1
ATOM 2068 N N . LEU B 1 121 ? -16.594 12.484 5.051 1 98.62 121 LEU B N 1
ATOM 2069 C CA . LEU B 1 121 ? -17.875 12.352 4.359 1 98.62 121 LEU B CA 1
ATOM 2070 C C . LEU B 1 121 ? -17.656 11.961 2.9 1 98.62 121 LEU B C 1
ATOM 2072 O O . LEU B 1 121 ? -18.422 11.156 2.354 1 98.62 121 LEU B O 1
ATOM 2076 N N . VAL B 1 122 ? -16.656 12.5 2.289 1 98.12 122 VAL B N 1
ATOM 2077 C CA . VAL B 1 122 ? -16.312 12.148 0.916 1 98.12 122 VAL B CA 1
ATOM 2078 C C . VAL B 1 122 ? -15.945 10.664 0.839 1 98.12 122 VAL B C 1
ATOM 2080 O O . VAL B 1 122 ? -16.406 9.953 -0.05 1 98.12 122 VAL B O 1
ATOM 2083 N N . GLN B 1 123 ? -15.125 10.227 1.786 1 98.06 123 GLN B N 1
ATOM 2084 C CA . GLN B 1 123 ? -14.727 8.82 1.824 1 98.06 123 GLN B CA 1
ATOM 2085 C C . GLN B 1 123 ? -15.93 7.914 2.066 1 98.06 123 GLN B C 1
ATOM 2087 O O . GLN B 1 123 ? -16.031 6.844 1.464 1 98.06 123 GLN B O 1
ATOM 2092 N N . LEU B 1 124 ? -16.812 8.336 2.951 1 98.38 124 LEU B N 1
ATOM 2093 C CA . LEU B 1 124 ? -18.016 7.562 3.244 1 98.38 124 LEU B CA 1
ATOM 2094 C C . LEU B 1 124 ? -18.875 7.414 1.998 1 98.38 124 LEU B C 1
ATOM 2096 O O . LEU B 1 124 ? -19.359 6.316 1.695 1 98.38 124 LEU B O 1
ATOM 2100 N N . ASP B 1 125 ? -19.047 8.477 1.293 1 97.88 125 ASP B N 1
ATOM 2101 C CA . ASP B 1 125 ? -19.828 8.461 0.065 1 97.88 125 ASP B CA 1
ATOM 2102 C C . ASP B 1 125 ? -19.219 7.512 -0.965 1 97.88 125 ASP B C 1
ATOM 2104 O O . ASP B 1 125 ? -19.922 6.688 -1.552 1 97.88 125 ASP B O 1
ATOM 2108 N N . ASP B 1 126 ? -17.922 7.594 -1.134 1 96.69 126 ASP B N 1
ATOM 2109 C CA . ASP B 1 126 ? -17.219 6.703 -2.051 1 96.69 126 ASP B CA 1
ATOM 2110 C C . ASP B 1 126 ? -17.406 5.242 -1.65 1 96.69 126 ASP B C 1
ATOM 2112 O O . ASP B 1 126 ? -17.688 4.391 -2.498 1 96.69 126 ASP B O 1
ATOM 2116 N N . THR B 1 127 ? -17.25 5.008 -0.387 1 96.19 127 THR B N 1
ATOM 2117 C CA . THR B 1 127 ? -17.328 3.646 0.132 1 96.19 127 THR B CA 1
ATOM 2118 C C . THR B 1 127 ? -18.734 3.074 -0.071 1 96.19 127 THR B C 1
ATOM 2120 O O . THR B 1 127 ? -18.875 1.953 -0.562 1 96.19 127 THR B O 1
ATOM 2123 N N . GLU B 1 128 ? -19.75 3.838 0.27 1 93.5 128 GLU B N 1
ATOM 2124 C CA . GLU B 1 128 ? -21.125 3.359 0.192 1 93.5 128 GLU B CA 1
ATOM 2125 C C . GLU B 1 128 ? -21.594 3.262 -1.257 1 93.5 128 GLU B C 1
ATOM 2127 O O . GLU B 1 128 ? -22.156 2.244 -1.665 1 93.5 128 GLU B O 1
ATOM 2132 N N . MET B 1 129 ? -21.281 4.246 -2.076 1 91.56 129 MET B N 1
ATOM 2133 C CA . MET B 1 129 ? -21.891 4.387 -3.396 1 91.56 129 MET B CA 1
ATOM 2134 C C . MET B 1 129 ? -21.078 3.635 -4.449 1 91.56 129 MET B C 1
ATOM 2136 O O . MET B 1 129 ? -21.609 3.289 -5.508 1 91.56 129 MET B O 1
ATOM 2140 N N . ASP B 1 130 ? -19.906 3.377 -4.117 1 92.75 130 ASP B N 1
ATOM 2141 C CA . ASP B 1 130 ? -19.047 2.738 -5.117 1 92.75 130 ASP B CA 1
ATOM 2142 C C . ASP B 1 130 ? -18.594 1.355 -4.656 1 92.75 130 ASP B C 1
ATOM 2144 O O . ASP B 1 130 ? -19.094 0.338 -5.152 1 92.75 130 ASP B O 1
ATOM 2148 N N . HIS B 1 131 ? -17.938 1.239 -3.627 1 94.25 131 HIS B N 1
ATOM 2149 C CA . HIS B 1 131 ? -17.344 -0.029 -3.219 1 94.25 131 HIS B CA 1
ATOM 2150 C C . HIS B 1 131 ? -18.406 -1.021 -2.777 1 94.25 131 HIS B C 1
ATOM 2152 O O . HIS B 1 131 ? -18.625 -2.043 -3.434 1 94.25 131 HIS B O 1
ATOM 2158 N N . ALA B 1 132 ? -19.125 -0.606 -1.745 1 92.44 132 ALA B N 1
ATOM 2159 C CA . ALA B 1 132 ? -20.125 -1.517 -1.172 1 92.44 132 ALA B CA 1
ATOM 2160 C C . ALA B 1 132 ? -21.234 -1.817 -2.17 1 92.44 132 ALA B C 1
ATOM 2162 O O . ALA B 1 132 ? -21.641 -2.971 -2.326 1 92.44 132 ALA B O 1
ATOM 2163 N N . TYR B 1 133 ? -21.703 -0.819 -2.826 1 93 133 TYR B N 1
ATOM 2164 C CA . TYR B 1 133 ? -22.781 -0.984 -3.787 1 93 133 TYR B CA 1
ATOM 2165 C C . TYR B 1 133 ? -22.391 -1.963 -4.887 1 93 133 TYR B C 1
ATOM 2167 O O . TYR B 1 133 ? -23.156 -2.881 -5.207 1 93 133 TYR B O 1
ATOM 2175 N N . TRP B 1 134 ? -21.234 -1.762 -5.492 1 94.19 134 TRP B N 1
ATOM 2176 C CA . TRP B 1 134 ? -20.766 -2.65 -6.551 1 94.19 134 TRP B CA 1
ATOM 2177 C C . TRP B 1 134 ? -20.641 -4.086 -6.043 1 94.19 134 TRP B C 1
ATOM 2179 O O . TRP B 1 134 ? -21.078 -5.023 -6.719 1 94.19 134 TRP B O 1
ATOM 2189 N N . LEU B 1 135 ? -20.094 -4.242 -4.852 1 95 135 LEU B N 1
ATOM 2190 C CA . LEU B 1 135 ? -19.891 -5.566 -4.266 1 95 135 LEU B CA 1
ATOM 2191 C C . LEU B 1 135 ? -21.234 -6.242 -3.982 1 95 135 LEU B C 1
ATOM 2193 O O . LEU B 1 135 ? -21.375 -7.449 -4.203 1 95 135 LEU B O 1
ATOM 2197 N N . GLU B 1 136 ? -22.188 -5.484 -3.463 1 92.5 136 GLU B N 1
ATOM 2198 C CA . GLU B 1 136 ? -23.516 -6.016 -3.189 1 92.5 136 GLU B CA 1
ATOM 2199 C C . GLU B 1 136 ? -24.172 -6.535 -4.465 1 92.5 136 GLU B C 1
ATOM 2201 O O . GLU B 1 136 ? -24.844 -7.57 -4.445 1 92.5 136 GLU B O 1
ATOM 2206 N N . ASN B 1 137 ? -23.969 -5.867 -5.586 1 91.31 137 ASN B N 1
ATOM 2207 C CA . ASN B 1 137 ? -24.594 -6.223 -6.855 1 91.31 137 ASN B CA 1
ATOM 2208 C C . ASN B 1 137 ? -23.891 -7.402 -7.52 1 91.31 137 ASN B C 1
ATOM 2210 O O . ASN B 1 137 ? -24.422 -8.008 -8.453 1 91.31 137 ASN B O 1
ATOM 2214 N N . ASN B 1 138 ? -22.734 -7.68 -7.09 1 88.38 138 ASN B N 1
ATOM 2215 C CA . ASN B 1 138 ? -21.969 -8.742 -7.746 1 88.38 138 ASN B CA 1
ATOM 2216 C C . ASN B 1 138 ? -21.797 -9.945 -6.828 1 88.38 138 ASN B C 1
ATOM 2218 O O . ASN B 1 138 ? -21.281 -10.984 -7.254 1 88.38 138 ASN B O 1
ATOM 2222 N N . SER B 1 139 ? -21.891 -9.727 -5.516 1 77.38 139 SER B N 1
ATOM 2223 C CA . SER B 1 139 ? -21.797 -10.836 -4.574 1 77.38 139 SER B CA 1
ATOM 2224 C C . SER B 1 139 ? -23.078 -11.641 -4.531 1 77.38 139 SER B C 1
ATOM 2226 O O . SER B 1 139 ? -23.141 -12.711 -3.928 1 77.38 139 SER B O 1
ATOM 2228 N N . ALA B 1 140 ? -24.141 -11.18 -5.164 1 60.84 140 ALA B N 1
ATOM 2229 C CA . ALA B 1 140 ? -25.391 -11.93 -5.148 1 60.84 140 ALA B CA 1
ATOM 2230 C C . ALA B 1 140 ? -25.297 -13.172 -6.039 1 60.84 140 ALA B C 1
ATOM 2232 O O . ALA B 1 140 ? -24.484 -13.211 -6.969 1 60.84 140 ALA B O 1
#

Nearest PDB structures (foldseek):
  4toc-assembly1_I  TM=9.945E-01  e=1.640E-11  Pseudomonas aeruginosa PAO1
  5d8s-assembly1_L-2  TM=9.938E-01  e=1.640E-11  Pseudomonas aeruginosa PAO1
  5d8y-assembly1_P  TM=9.922E-01  e=2.217E-11  Pseudomonas aeruginosa PAO1
  5d8r-assembly1_B-2  TM=9.929E-01  e=3.313E-11  Pseudomonas aeruginosa PAO1
  4am2-assembly1_A  TM=9.912E-01  e=7.462E-10  Blastochloris viridis

pLDDT: mean 96.89, std 4.54, range [60.84, 98.88]

Secondary structure (DSSP, 8-state):
-PPPHHHHHHHHHHHHHHHHHHHHHHHHHHHHHHTT-HHHHHHHHHHHHHHHHHHHHHHHHHHHTT-----S--PPP---SSHHHHHHHHHHHHHHHHHHHHHHHHHHHHTT-HHHHHHHHHHHHHIIIIIIHHHHHH--/-PPPHHHHHHHHHHHHHHHHHHHHHHHHHHHHHHTT-HHHHHHHHHHHHHHHHHHHHHHHHHHHTT-----S--PPP---SSHHHHHHHHHHHHHHHHHHHHHHHHHHHHTT-HHHHHHHHHHHHHIIIIIIHHHHHH--